Protein AF-A0AAN0JA64-F1 (afdb_monomer_lite)

Radius of gyration: 46.16 Å; chains: 1; bounding box: 91×50×118 Å

Structure (mmCIF, N/CA/C/O backbone):
data_AF-A0AAN0JA64-F1
#
_entry.id   AF-A0AAN0JA64-F1
#
loop_
_atom_site.group_PDB
_atom_site.id
_atom_site.type_symbol
_atom_site.label_atom_id
_atom_site.label_alt_id
_atom_site.label_comp_id
_atom_site.label_asym_id
_atom_site.label_entity_id
_atom_site.label_seq_id
_atom_site.pdbx_PDB_ins_code
_atom_site.Cartn_x
_atom_site.Cartn_y
_atom_site.Cartn_z
_atom_site.occupancy
_atom_site.B_iso_or_equiv
_atom_site.auth_seq_id
_atom_site.auth_comp_id
_atom_site.auth_asym_id
_atom_site.auth_atom_id
_atom_site.pdbx_PDB_model_num
ATOM 1 N N . MET A 1 1 ? 3.436 2.968 -21.014 1.00 87.69 1 MET A N 1
ATOM 2 C CA . MET A 1 1 ? 3.916 1.714 -21.633 1.00 87.69 1 MET A CA 1
ATOM 3 C C . MET A 1 1 ? 3.792 1.756 -23.145 1.00 87.69 1 MET A C 1
ATOM 5 O O . MET A 1 1 ? 4.802 1.996 -23.776 1.00 87.69 1 MET A O 1
ATOM 9 N N . PHE A 1 2 ? 2.594 1.647 -23.729 1.00 93.38 2 PHE A N 1
ATOM 10 C CA . PHE A 1 2 ? 2.427 1.578 -25.192 1.00 93.38 2 PHE A CA 1
ATOM 11 C C . PHE A 1 2 ? 3.064 2.745 -25.974 1.00 93.38 2 PHE A C 1
ATOM 13 O O . PHE A 1 2 ? 3.836 2.515 -26.895 1.00 93.38 2 PHE A O 1
ATOM 20 N N . ILE A 1 3 ? 2.808 3.992 -25.561 1.00 94.44 3 ILE A N 1
ATOM 21 C CA . ILE A 1 3 ? 3.374 5.184 -26.222 1.00 94.44 3 ILE A CA 1
ATOM 22 C C . ILE A 1 3 ? 4.908 5.180 -26.153 1.00 94.44 3 ILE A C 1
ATOM 24 O O . ILE A 1 3 ? 5.570 5.367 -27.164 1.00 94.44 3 ILE A O 1
ATOM 28 N N . PHE A 1 4 ? 5.479 4.902 -24.979 1.00 94.31 4 PHE A N 1
ATOM 29 C CA . PHE A 1 4 ? 6.930 4.803 -24.811 1.00 94.31 4 PHE A CA 1
ATOM 30 C C . PHE A 1 4 ? 7.535 3.641 -25.606 1.00 94.31 4 PHE A C 1
ATOM 32 O O . PHE A 1 4 ? 8.669 3.755 -26.055 1.00 94.31 4 PHE A O 1
ATOM 39 N N . ALA A 1 5 ? 6.796 2.542 -25.796 1.00 95.69 5 ALA A N 1
ATOM 40 C CA . ALA A 1 5 ? 7.267 1.394 -26.565 1.00 95.69 5 ALA A CA 1
ATOM 41 C C . ALA A 1 5 ? 7.369 1.744 -28.050 1.00 95.69 5 ALA A C 1
ATOM 43 O O . ALA A 1 5 ? 8.367 1.420 -28.680 1.00 95.69 5 ALA A O 1
ATOM 44 N N . LEU A 1 6 ? 6.379 2.466 -28.585 1.00 95.44 6 LEU A N 1
ATOM 45 C CA . LEU A 1 6 ? 6.439 3.004 -29.944 1.00 95.44 6 LEU A CA 1
ATOM 46 C C . LEU A 1 6 ? 7.570 4.020 -30.094 1.00 95.44 6 LEU A C 1
ATOM 48 O O . LEU A 1 6 ? 8.331 3.934 -31.049 1.00 95.44 6 LEU A O 1
ATOM 52 N N . ILE A 1 7 ? 7.705 4.953 -29.147 1.00 94.31 7 ILE A N 1
ATOM 53 C CA . ILE A 1 7 ? 8.783 5.948 -29.175 1.00 94.31 7 ILE A CA 1
ATOM 54 C C . ILE A 1 7 ? 10.145 5.251 -29.184 1.00 94.31 7 ILE A C 1
ATOM 56 O O . ILE A 1 7 ? 10.960 5.543 -30.047 1.00 94.31 7 ILE A O 1
ATOM 60 N N . GLY A 1 8 ? 10.388 4.303 -28.280 1.00 93.44 8 GLY A N 1
ATOM 61 C CA . GLY A 1 8 ? 11.668 3.605 -28.240 1.00 93.44 8 GLY A CA 1
ATOM 62 C C . GLY A 1 8 ? 11.899 2.679 -29.441 1.00 93.44 8 GLY A C 1
ATOM 63 O O . GLY A 1 8 ? 13.026 2.597 -29.913 1.00 93.44 8 GLY A O 1
ATOM 64 N N . TYR A 1 9 ? 10.852 2.062 -30.006 1.00 94.56 9 TYR A N 1
ATOM 65 C CA . TYR A 1 9 ? 10.947 1.351 -31.290 1.00 94.56 9 TYR A CA 1
ATOM 66 C C . TYR A 1 9 ? 11.455 2.287 -32.396 1.00 94.56 9 TYR A C 1
ATOM 68 O O . TYR A 1 9 ? 12.433 1.974 -33.070 1.00 94.56 9 TYR A O 1
ATOM 76 N N . TYR A 1 10 ? 10.848 3.469 -32.541 1.00 92.88 10 TYR A N 1
ATOM 77 C CA . TYR A 1 10 ? 11.258 4.439 -33.559 1.00 92.88 10 TYR A CA 1
ATOM 78 C C . TYR A 1 10 ? 12.623 5.081 -33.287 1.00 92.88 10 TYR A C 1
ATOM 80 O O . TYR A 1 10 ? 13.312 5.426 -34.241 1.00 92.88 10 TYR A O 1
ATOM 88 N N . LEU A 1 11 ? 13.017 5.245 -32.021 1.00 91.62 11 LEU A N 1
ATOM 89 C CA . LEU A 1 11 ? 14.293 5.866 -31.655 1.00 91.62 11 LEU A CA 1
ATOM 90 C C . LEU A 1 11 ? 15.483 4.906 -31.719 1.00 91.62 11 LEU A C 1
ATOM 92 O O . LEU A 1 11 ? 16.580 5.345 -32.044 1.00 91.62 11 LEU A O 1
ATOM 96 N N . PHE A 1 12 ? 15.288 3.633 -31.373 1.00 92.69 12 PHE A N 1
ATOM 97 C CA . PHE A 1 12 ? 16.399 2.702 -31.151 1.00 92.69 12 PHE A CA 1
ATOM 98 C C . PHE A 1 12 ? 16.349 1.454 -32.033 1.00 92.69 12 PHE A C 1
ATOM 100 O O . PHE A 1 12 ? 17.373 0.801 -32.189 1.00 92.69 12 PHE A O 1
ATOM 107 N N . GLY A 1 13 ? 15.191 1.101 -32.600 1.00 88.75 13 GLY A N 1
ATOM 108 C CA . GLY A 1 13 ? 15.004 -0.151 -33.342 1.00 88.75 13 GLY A CA 1
ATOM 109 C C . GLY A 1 13 ? 14.625 -0.009 -34.818 1.00 88.75 13 GLY A C 1
ATOM 110 O O . GLY A 1 13 ? 14.682 -0.998 -35.539 1.00 88.75 13 GLY A O 1
ATOM 111 N N . TYR A 1 14 ? 14.218 1.179 -35.279 1.00 87.12 14 TYR A N 1
ATOM 112 C CA . TYR A 1 14 ? 13.756 1.387 -36.659 1.00 87.12 14 TYR A CA 1
ATOM 113 C C . TYR A 1 14 ? 14.897 1.557 -37.678 1.00 87.12 14 TYR A C 1
ATOM 115 O O . TYR A 1 14 ? 14.726 1.230 -38.851 1.00 87.12 14 TYR A O 1
ATOM 123 N N . GLU A 1 15 ? 16.052 2.080 -37.260 1.00 79.88 15 GLU A N 1
ATOM 124 C CA . GLU A 1 15 ? 17.197 2.258 -38.159 1.00 79.88 15 GLU A CA 1
ATOM 125 C C . GLU A 1 15 ? 17.869 0.924 -38.519 1.00 79.88 15 GLU A C 1
ATOM 127 O O . GLU A 1 15 ? 17.837 -0.033 -37.752 1.00 79.88 15 GLU A O 1
ATOM 132 N N . THR A 1 16 ? 18.548 0.868 -39.671 1.00 76.00 16 THR A N 1
ATOM 133 C CA . THR A 1 16 ? 19.262 -0.333 -40.158 1.00 76.00 16 THR A CA 1
ATOM 134 C C . THR A 1 16 ? 20.410 -0.791 -39.254 1.00 76.00 16 THR A C 1
ATOM 136 O O . THR A 1 16 ? 20.840 -1.931 -39.368 1.00 76.00 16 THR A O 1
ATOM 139 N N . ASN A 1 17 ? 20.901 0.084 -38.371 1.00 78.88 17 ASN A N 1
ATOM 140 C CA . ASN A 1 17 ? 21.883 -0.229 -37.325 1.00 78.88 17 ASN A CA 1
ATOM 141 C C . ASN A 1 17 ? 21.252 -0.156 -35.917 1.00 78.88 17 ASN A C 1
ATOM 143 O O . ASN A 1 17 ? 21.946 0.097 -34.933 1.00 78.88 17 ASN A O 1
ATOM 147 N N . GLY A 1 18 ? 19.926 -0.295 -35.843 1.00 83.50 18 GLY A N 1
ATOM 148 C CA . GLY A 1 18 ? 19.153 -0.299 -34.611 1.00 83.50 18 GLY A CA 1
ATOM 149 C C . GLY A 1 18 ? 19.444 -1.507 -33.729 1.00 83.50 18 GLY A C 1
ATOM 150 O O . GLY A 1 18 ? 19.884 -2.558 -34.193 1.00 83.50 18 GLY A O 1
ATOM 151 N N . ASP A 1 19 ? 19.131 -1.377 -32.445 1.00 89.38 19 ASP A N 1
ATOM 152 C CA . ASP A 1 19 ? 19.110 -2.506 -31.522 1.00 89.38 19 ASP A CA 1
ATOM 153 C C . ASP A 1 19 ? 17.879 -3.379 -31.817 1.00 89.38 19 ASP A C 1
ATOM 155 O O . ASP A 1 19 ? 16.791 -3.221 -31.249 1.00 89.38 19 ASP A O 1
ATOM 159 N N . GLU A 1 20 ? 18.049 -4.329 -32.735 1.00 88.81 20 GLU A N 1
ATOM 160 C CA . GLU A 1 20 ? 17.000 -5.277 -33.103 1.00 88.81 20 GLU A CA 1
ATOM 161 C C . GLU A 1 20 ? 16.609 -6.196 -31.936 1.00 88.81 20 GLU A C 1
ATOM 163 O O . GLU A 1 20 ? 15.475 -6.695 -31.886 1.00 88.81 20 GLU A O 1
ATOM 168 N N . THR A 1 21 ? 17.520 -6.439 -30.988 1.00 91.62 21 THR A N 1
ATOM 169 C CA . THR A 1 21 ? 17.323 -7.414 -29.908 1.00 91.62 21 THR A CA 1
ATOM 170 C C . THR A 1 21 ? 16.344 -6.913 -28.854 1.00 91.62 21 THR A C 1
ATOM 172 O O . THR A 1 21 ? 15.430 -7.655 -28.482 1.00 91.62 21 THR A O 1
ATOM 175 N N . ASN A 1 22 ? 16.459 -5.647 -28.452 1.00 92.75 22 ASN A N 1
ATOM 176 C CA . ASN A 1 22 ? 15.604 -5.028 -27.439 1.00 92.75 22 ASN A CA 1
ATOM 177 C C . ASN A 1 22 ? 14.514 -4.143 -28.065 1.00 92.75 22 ASN A C 1
ATOM 179 O O . ASN A 1 22 ? 13.395 -4.070 -27.555 1.00 92.75 22 ASN A O 1
ATOM 183 N N . TRP A 1 23 ? 14.787 -3.513 -29.211 1.00 94.94 23 TRP A N 1
ATOM 184 C CA . TRP A 1 23 ? 13.896 -2.519 -29.815 1.00 94.94 23 TRP A CA 1
ATOM 185 C C . TRP A 1 23 ? 13.386 -2.885 -31.209 1.00 94.94 23 TRP A C 1
ATOM 187 O O . TRP A 1 23 ? 12.611 -2.122 -31.766 1.00 94.94 23 TRP A O 1
ATOM 197 N N . GLY A 1 24 ? 13.716 -4.058 -31.757 1.00 92.88 24 GLY A N 1
ATOM 198 C CA . GLY A 1 24 ? 13.380 -4.415 -33.146 1.00 92.88 24 GLY A CA 1
ATOM 199 C C . GLY A 1 24 ? 11.896 -4.655 -33.459 1.00 92.88 24 GLY A C 1
ATOM 200 O O . GLY A 1 24 ? 11.518 -4.759 -34.621 1.00 92.88 24 GLY A O 1
ATOM 201 N N . ASN A 1 25 ? 11.023 -4.768 -32.455 1.00 93.62 25 ASN A N 1
ATOM 202 C CA . ASN A 1 25 ? 9.571 -4.762 -32.657 1.00 93.62 25 ASN A CA 1
ATOM 203 C C . ASN A 1 25 ? 8.843 -4.291 -31.397 1.00 93.62 25 ASN A C 1
ATOM 205 O O . ASN A 1 25 ? 9.399 -4.310 -30.302 1.00 93.62 25 ASN A O 1
ATOM 209 N N . LEU A 1 26 ? 7.561 -3.949 -31.544 1.00 94.50 26 LEU A N 1
ATOM 210 C CA . LEU A 1 26 ? 6.741 -3.431 -30.448 1.00 94.50 26 LEU A CA 1
ATOM 211 C C . LEU A 1 26 ? 6.701 -4.355 -29.216 1.00 94.50 26 LEU A C 1
ATOM 213 O O . LEU A 1 26 ? 6.698 -3.868 -28.089 1.00 94.50 26 LEU A O 1
ATOM 217 N N . GLY A 1 27 ? 6.676 -5.676 -29.413 1.00 94.94 27 GLY A N 1
ATOM 218 C CA . GLY A 1 27 ? 6.678 -6.648 -28.317 1.00 94.94 27 GLY A CA 1
ATOM 219 C C . GLY A 1 27 ? 7.991 -6.641 -27.534 1.00 94.94 27 GLY A C 1
ATOM 220 O O . GLY A 1 27 ? 7.968 -6.609 -26.305 1.00 94.94 27 GLY A O 1
ATOM 221 N N . ARG A 1 28 ? 9.128 -6.598 -28.237 1.00 95.25 28 ARG A N 1
ATOM 222 C CA . ARG A 1 28 ? 10.465 -6.472 -27.636 1.00 95.25 28 ARG A CA 1
ATOM 223 C C . ARG A 1 28 ? 10.611 -5.147 -26.894 1.00 95.25 28 ARG A C 1
ATOM 225 O O . ARG A 1 28 ? 10.949 -5.162 -25.718 1.00 95.25 28 ARG A O 1
ATOM 232 N N . SER A 1 29 ? 10.184 -4.039 -27.502 1.00 96.00 29 SER A N 1
ATOM 233 C CA . SER A 1 29 ? 10.190 -2.726 -26.848 1.00 96.00 29 SER A CA 1
ATOM 234 C C . SER A 1 29 ? 9.343 -2.708 -25.572 1.00 96.00 29 SER A C 1
ATOM 236 O O . SER A 1 29 ? 9.741 -2.122 -24.568 1.00 96.00 29 SER A O 1
ATOM 238 N N . LEU A 1 30 ? 8.182 -3.374 -25.566 1.00 95.94 30 LEU A N 1
ATOM 239 C CA . LEU A 1 30 ? 7.363 -3.521 -24.358 1.00 95.94 30 LEU A CA 1
ATOM 240 C C . LEU A 1 30 ? 8.069 -4.339 -23.267 1.00 95.94 30 LEU A C 1
ATOM 242 O O . LEU A 1 30 ? 7.967 -3.974 -22.096 1.00 95.94 30 LEU A O 1
ATOM 246 N N . LEU A 1 31 ? 8.787 -5.406 -23.631 1.00 95.69 31 LEU A N 1
ATOM 247 C CA . LEU A 1 31 ? 9.581 -6.201 -22.688 1.00 95.69 31 LEU A CA 1
ATOM 248 C C . LEU A 1 31 ? 10.746 -5.389 -22.114 1.00 95.69 31 LEU A C 1
ATOM 250 O O . LEU A 1 31 ? 10.933 -5.376 -20.902 1.00 95.69 31 LEU A O 1
ATOM 254 N N . THR A 1 32 ? 11.467 -4.638 -22.944 1.00 95.81 32 THR A N 1
ATOM 255 C CA . THR A 1 32 ? 12.543 -3.748 -22.490 1.00 95.81 32 THR A CA 1
ATOM 256 C C . THR A 1 32 ? 12.029 -2.672 -21.538 1.00 95.81 32 THR A C 1
ATOM 258 O O . THR A 1 32 ? 12.619 -2.434 -20.486 1.00 95.81 32 THR A O 1
ATOM 261 N N . LEU A 1 33 ? 10.881 -2.062 -21.840 1.00 95.62 33 LEU A N 1
ATOM 262 C CA . LEU A 1 33 ? 10.248 -1.113 -20.925 1.00 95.62 33 LEU A CA 1
ATOM 263 C C . LEU A 1 33 ? 9.747 -1.769 -19.636 1.00 95.62 33 LEU A C 1
ATOM 265 O O . LEU A 1 33 ? 9.743 -1.123 -18.590 1.00 95.62 33 LEU A O 1
ATOM 269 N N . PHE A 1 34 ? 9.336 -3.035 -19.677 1.00 94.44 34 PHE A N 1
ATOM 270 C CA . PHE A 1 34 ? 9.017 -3.779 -18.462 1.00 94.44 34 PHE A CA 1
ATOM 271 C C . PHE A 1 34 ? 10.267 -3.968 -17.590 1.00 94.44 34 PHE A C 1
ATOM 273 O O . PHE A 1 34 ? 10.220 -3.647 -16.406 1.00 94.44 34 PHE A O 1
ATOM 280 N N . THR A 1 35 ? 11.393 -4.367 -18.186 1.00 94.88 35 THR A N 1
ATOM 281 C CA . THR A 1 35 ? 12.710 -4.460 -17.528 1.00 94.88 35 THR A CA 1
ATOM 282 C C . THR A 1 35 ? 13.148 -3.120 -16.923 1.00 94.88 35 THR A C 1
ATOM 284 O O . THR A 1 35 ? 13.647 -3.055 -15.801 1.00 94.88 35 THR A O 1
ATOM 287 N N . TYR A 1 36 ? 12.905 -2.006 -17.619 1.00 95.19 36 TYR A N 1
ATOM 288 C CA . TYR A 1 36 ? 13.163 -0.672 -17.069 1.00 95.19 36 TYR A CA 1
ATOM 289 C C . TYR A 1 36 ? 12.225 -0.334 -15.904 1.00 95.19 36 TYR A C 1
ATOM 291 O O . TYR A 1 36 ? 12.664 0.225 -14.903 1.00 95.19 36 TYR A O 1
ATOM 299 N N . MET A 1 37 ? 10.943 -0.698 -15.986 1.00 93.00 37 MET A N 1
ATOM 300 C CA . MET A 1 37 ? 9.975 -0.456 -14.911 1.00 93.00 37 MET A CA 1
ATOM 301 C C . MET A 1 37 ? 10.317 -1.230 -13.629 1.00 93.00 37 MET A C 1
ATOM 303 O O . MET A 1 37 ? 10.103 -0.712 -12.533 1.00 93.00 37 MET A O 1
ATOM 307 N N . THR A 1 38 ? 10.844 -2.452 -13.752 1.00 92.75 38 THR A N 1
ATOM 308 C CA . THR A 1 38 ? 11.288 -3.259 -12.605 1.00 92.75 38 THR A CA 1
ATOM 309 C C . THR A 1 38 ? 12.648 -2.826 -12.063 1.00 92.75 38 THR A C 1
ATOM 311 O O . THR A 1 38 ? 12.987 -3.192 -10.941 1.00 92.75 38 THR A O 1
ATOM 314 N N . VAL A 1 39 ? 13.406 -2.025 -12.824 1.00 93.50 39 VAL A N 1
ATOM 315 C CA . VAL A 1 39 ? 14.775 -1.593 -12.491 1.00 93.50 39 VAL A CA 1
ATOM 316 C C . VAL A 1 39 ? 15.717 -2.791 -12.293 1.00 93.50 39 VAL A C 1
ATOM 318 O O . VAL A 1 39 ? 16.740 -2.697 -11.619 1.00 93.50 39 VAL A O 1
ATOM 321 N N . ASP A 1 40 ? 15.409 -3.918 -12.929 1.00 94.25 40 ASP A N 1
ATOM 322 C CA . ASP A 1 40 ? 16.204 -5.142 -12.865 1.00 94.25 40 ASP A CA 1
ATOM 323 C C . ASP A 1 40 ? 16.799 -5.431 -14.241 1.00 94.25 40 ASP A C 1
ATOM 325 O O . ASP A 1 40 ? 16.091 -5.359 -15.235 1.00 94.25 40 ASP A O 1
ATOM 329 N N . GLY A 1 41 ? 18.102 -5.699 -14.332 1.00 93.94 41 GLY A N 1
ATOM 330 C CA . GLY A 1 41 ? 18.747 -6.025 -15.612 1.00 93.94 41 GLY A CA 1
ATOM 331 C C . GLY A 1 41 ? 18.738 -4.919 -16.685 1.00 93.94 41 GLY A C 1
ATOM 332 O O . GLY A 1 41 ? 18.994 -5.207 -17.849 1.00 93.94 41 GLY A O 1
ATOM 333 N N . TRP A 1 42 ? 18.475 -3.655 -16.333 1.00 94.81 42 TRP A N 1
ATOM 334 C CA . TRP A 1 42 ? 18.395 -2.543 -17.299 1.00 94.81 42 TRP A CA 1
ATOM 335 C C . TRP A 1 42 ? 19.761 -1.993 -17.751 1.00 94.81 42 TRP A C 1
ATOM 337 O O . TRP A 1 42 ? 19.888 -1.460 -18.852 1.00 94.81 42 TRP A O 1
ATOM 347 N N . LEU A 1 43 ? 20.798 -2.127 -16.916 1.00 95.62 43 LEU A N 1
ATOM 348 C CA . LEU A 1 43 ? 22.134 -1.580 -17.187 1.00 95.62 43 LEU A CA 1
ATOM 349 C C . LEU A 1 43 ? 22.787 -2.138 -18.467 1.00 95.62 43 LEU A C 1
ATOM 351 O O . LEU A 1 43 ? 23.356 -1.340 -19.210 1.00 95.62 43 LEU A O 1
ATOM 355 N N . PRO A 1 44 ? 22.752 -3.457 -18.757 1.00 95.44 44 PRO A N 1
ATOM 356 C CA . PRO A 1 44 ? 23.295 -3.995 -20.006 1.00 95.44 44 PRO A CA 1
ATOM 357 C C . PRO A 1 44 ? 22.604 -3.431 -21.251 1.00 95.44 44 PRO A C 1
ATOM 359 O O . PRO A 1 44 ? 23.295 -3.036 -22.182 1.00 95.44 44 PRO A O 1
ATOM 362 N N . ILE A 1 45 ? 21.273 -3.305 -21.222 1.00 94.38 45 ILE A N 1
ATOM 363 C CA . ILE A 1 45 ? 20.481 -2.752 -22.332 1.00 94.38 45 ILE A CA 1
ATOM 364 C C . ILE A 1 45 ? 20.874 -1.290 -22.585 1.00 94.38 45 ILE A C 1
ATOM 366 O O . ILE A 1 45 ? 21.120 -0.887 -23.718 1.00 94.38 45 ILE A O 1
ATOM 370 N N . GLN A 1 46 ? 21.018 -0.491 -21.522 1.00 95.06 46 GLN A N 1
ATOM 371 C CA . GLN A 1 46 ? 21.474 0.892 -21.667 1.00 95.06 46 GLN A CA 1
ATOM 372 C C . GLN A 1 46 ? 22.909 0.975 -22.211 1.00 95.06 46 GLN A C 1
ATOM 374 O O . GLN A 1 46 ? 23.200 1.832 -23.041 1.00 95.06 46 GLN A O 1
ATOM 379 N N . LYS A 1 47 ? 23.813 0.094 -21.767 1.00 93.06 47 LYS A N 1
ATOM 380 C CA . LYS A 1 47 ? 25.194 0.053 -22.275 1.00 93.06 47 LYS A CA 1
ATOM 381 C C . LYS A 1 47 ? 25.247 -0.292 -23.759 1.00 93.06 47 LYS A C 1
ATOM 383 O O . LYS A 1 47 ? 26.064 0.280 -24.472 1.00 93.06 47 LYS A O 1
ATOM 388 N N . GLU A 1 48 ? 24.386 -1.197 -24.210 1.00 91.94 48 GLU A N 1
ATOM 389 C CA . GLU A 1 48 ? 24.250 -1.548 -25.621 1.00 91.94 48 GLU A CA 1
ATOM 390 C C . GLU A 1 48 ? 23.784 -0.344 -26.449 1.00 91.94 48 GLU A C 1
ATOM 392 O O . GLU A 1 48 ? 24.410 -0.027 -27.460 1.00 91.94 48 GLU A O 1
ATOM 397 N N . LEU A 1 49 ? 22.780 0.405 -25.981 1.00 92.06 49 LEU A N 1
ATOM 398 C CA . LEU A 1 49 ? 22.331 1.639 -26.642 1.00 92.06 49 LEU A CA 1
ATOM 399 C C . LEU A 1 49 ? 23.435 2.703 -26.726 1.00 92.06 49 LEU A C 1
ATOM 401 O O . LEU A 1 49 ? 23.608 3.341 -27.7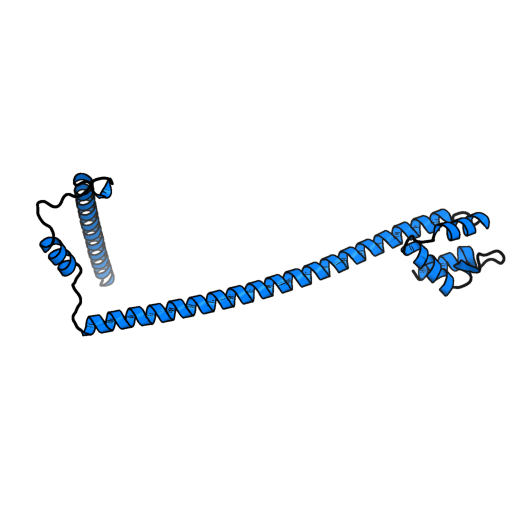67 1.00 92.06 49 LEU A O 1
ATOM 405 N N . THR A 1 50 ? 24.207 2.880 -25.651 1.00 90.62 50 THR A N 1
ATOM 406 C CA . THR A 1 50 ? 25.350 3.805 -25.641 1.00 90.62 50 THR A CA 1
ATOM 407 C C . THR A 1 50 ? 26.455 3.335 -26.598 1.00 90.62 50 THR A C 1
ATOM 409 O O . THR A 1 50 ? 27.046 4.162 -27.289 1.00 90.62 50 THR A O 1
ATOM 412 N N . ALA A 1 51 ? 26.712 2.024 -26.695 1.00 89.00 51 ALA A N 1
ATOM 413 C CA . ALA A 1 51 ? 27.707 1.456 -27.611 1.00 89.00 51 ALA A CA 1
ATOM 414 C C . ALA A 1 51 ? 27.327 1.624 -29.093 1.00 89.00 51 ALA A C 1
ATOM 416 O O . ALA A 1 51 ? 28.207 1.848 -29.921 1.00 89.00 51 ALA A O 1
ATOM 417 N N . HIS A 1 52 ? 26.030 1.583 -29.416 1.00 86.31 52 HIS A N 1
ATOM 418 C CA . HIS A 1 52 ? 25.511 1.883 -30.756 1.00 86.31 52 HIS A CA 1
ATOM 419 C C . HIS A 1 52 ? 25.534 3.386 -31.099 1.00 86.31 52 HIS A C 1
ATOM 421 O O . HIS A 1 52 ? 25.311 3.758 -32.247 1.00 86.31 52 HIS A O 1
ATOM 427 N N . GLY A 1 53 ? 25.833 4.264 -30.133 1.00 84.88 53 GLY A N 1
ATOM 428 C CA . GLY A 1 53 ? 25.950 5.705 -30.363 1.00 84.88 53 GLY A CA 1
ATOM 429 C C . GLY A 1 53 ? 24.622 6.468 -30.344 1.00 84.88 53 GLY A C 1
ATOM 430 O O . GLY A 1 53 ? 24.575 7.604 -30.819 1.00 84.88 53 GLY A O 1
ATOM 431 N N . PHE A 1 54 ? 23.551 5.899 -29.775 1.00 87.38 54 PHE A N 1
ATOM 432 C CA . PHE A 1 54 ? 22.260 6.585 -29.647 1.00 87.38 54 PHE A CA 1
ATOM 433 C C . PHE A 1 54 ? 22.328 7.730 -28.626 1.00 87.38 54 PHE A C 1
ATOM 435 O O . PHE A 1 54 ? 22.137 7.541 -27.416 1.00 87.38 54 PHE A O 1
ATOM 442 N N . VAL A 1 55 ? 22.583 8.942 -29.127 1.00 84.62 55 VAL A N 1
ATOM 443 C CA . VAL A 1 55 ? 22.650 10.172 -28.329 1.00 84.62 55 VAL A CA 1
ATOM 444 C C . VAL A 1 55 ? 21.286 10.456 -27.691 1.00 84.62 55 VAL A C 1
ATOM 446 O O . VAL A 1 55 ? 20.270 10.542 -28.374 1.00 84.62 55 VAL A O 1
ATOM 449 N N . GLY A 1 56 ? 21.257 10.611 -26.364 1.00 86.50 56 GLY A N 1
ATOM 450 C CA . GLY A 1 56 ? 20.029 10.876 -25.601 1.00 86.50 56 GLY A CA 1
ATOM 451 C C . GLY A 1 56 ? 19.291 9.631 -25.090 1.00 86.50 56 GLY A C 1
ATOM 452 O O . GLY A 1 56 ? 18.313 9.780 -24.353 1.00 86.50 56 GLY A O 1
ATOM 453 N N . SER A 1 57 ? 19.774 8.418 -25.394 1.00 92.81 57 SER A N 1
ATOM 454 C CA . SER A 1 57 ? 19.216 7.163 -24.856 1.00 92.81 57 SER A CA 1
ATOM 455 C C . SER A 1 57 ? 19.234 7.114 -23.322 1.00 92.81 57 SER A C 1
ATOM 457 O O . SER A 1 57 ? 18.257 6.699 -22.704 1.00 92.81 57 SER A O 1
ATOM 459 N N . GLU A 1 58 ? 20.292 7.632 -22.696 1.00 93.19 58 GLU A N 1
ATOM 460 C CA . GLU A 1 58 ? 20.435 7.709 -21.235 1.00 93.19 58 GLU A CA 1
ATOM 461 C C . GLU A 1 58 ? 19.326 8.551 -20.594 1.00 93.19 58 GLU A C 1
ATOM 463 O O . GLU A 1 58 ? 18.728 8.154 -19.593 1.00 93.19 58 GLU A O 1
ATOM 468 N N . ILE A 1 59 ? 19.008 9.697 -21.204 1.00 94.12 59 ILE A N 1
ATOM 469 C CA . ILE A 1 59 ? 17.958 10.602 -20.726 1.00 94.12 59 ILE A CA 1
ATOM 470 C C . ILE A 1 59 ? 16.593 9.923 -20.856 1.00 94.12 59 ILE A C 1
ATOM 472 O O . ILE A 1 59 ? 15.803 9.953 -19.912 1.00 94.12 59 ILE A O 1
ATOM 476 N N . PHE A 1 60 ? 16.329 9.270 -21.993 1.00 94.75 60 PHE A N 1
ATOM 477 C CA . PHE A 1 60 ? 15.101 8.504 -22.201 1.00 94.75 60 PHE A CA 1
ATOM 478 C C . PHE A 1 60 ? 14.926 7.419 -21.128 1.00 94.75 60 PHE A C 1
ATOM 480 O O . PHE A 1 60 ? 13.872 7.347 -20.490 1.00 94.75 60 PHE A O 1
ATOM 487 N N . THR A 1 61 ? 15.968 6.622 -20.884 1.00 94.75 61 THR A N 1
ATOM 488 C CA . THR A 1 61 ? 15.948 5.530 -19.904 1.00 94.75 61 THR A CA 1
ATOM 489 C C . THR A 1 61 ? 15.742 6.049 -18.485 1.00 94.75 61 THR A C 1
ATOM 491 O O . THR A 1 61 ? 14.856 5.561 -17.785 1.00 94.75 61 THR A O 1
ATOM 494 N N . VAL A 1 62 ? 16.479 7.082 -18.061 1.00 95.38 62 VAL A N 1
ATOM 495 C CA . VAL A 1 62 ? 16.347 7.653 -16.709 1.00 95.38 62 VAL A CA 1
ATOM 496 C C . VAL A 1 62 ? 14.960 8.256 -16.484 1.00 95.38 62 VAL A C 1
ATOM 498 O O . VAL A 1 62 ? 14.339 7.983 -15.455 1.00 95.38 62 VAL A O 1
ATOM 501 N N . ILE A 1 63 ? 14.440 9.033 -17.443 1.00 95.12 63 ILE A N 1
ATOM 502 C CA . ILE A 1 63 ? 13.097 9.626 -17.339 1.00 95.12 63 ILE A CA 1
ATOM 503 C C . ILE A 1 63 ? 12.038 8.530 -17.251 1.00 95.12 63 ILE A C 1
ATOM 505 O O . ILE A 1 63 ? 11.126 8.618 -16.425 1.00 95.12 63 ILE A O 1
ATOM 509 N N . PHE A 1 64 ? 12.154 7.493 -18.080 1.00 95.31 64 PHE A N 1
ATOM 510 C CA . PHE A 1 64 ? 11.194 6.403 -18.080 1.00 95.31 64 PHE A CA 1
ATOM 511 C C . PHE A 1 64 ? 11.231 5.598 -16.776 1.00 95.31 64 PHE A C 1
ATOM 513 O O . PHE A 1 64 ? 10.171 5.335 -16.210 1.00 95.31 64 PHE A O 1
ATOM 520 N N . ILE A 1 65 ? 12.421 5.252 -16.272 1.00 95.44 65 ILE A N 1
ATOM 521 C CA . ILE A 1 65 ? 12.584 4.550 -14.990 1.00 95.44 65 ILE A CA 1
ATOM 522 C C . ILE A 1 65 ? 11.977 5.382 -13.859 1.00 95.44 65 ILE A C 1
ATOM 524 O O . ILE A 1 65 ? 11.168 4.873 -13.084 1.00 95.44 65 ILE A O 1
ATOM 528 N N . PHE A 1 66 ? 12.312 6.672 -13.789 1.00 95.50 66 PHE A N 1
ATOM 529 C CA . PHE A 1 66 ? 11.815 7.555 -12.739 1.00 95.50 66 PHE A CA 1
ATOM 530 C C . PHE A 1 66 ? 10.288 7.695 -12.780 1.00 95.50 66 PHE A C 1
ATOM 532 O O . PHE A 1 66 ? 9.614 7.482 -11.770 1.00 95.50 66 PHE A O 1
ATOM 539 N N . LEU A 1 67 ? 9.725 8.000 -13.953 1.00 94.44 67 LEU A N 1
ATOM 540 C CA . LEU A 1 67 ? 8.282 8.171 -14.125 1.00 94.44 67 LEU A CA 1
ATOM 541 C C . LEU A 1 67 ? 7.526 6.853 -13.911 1.00 94.44 67 LEU A C 1
ATOM 543 O O . LEU A 1 67 ? 6.501 6.829 -13.230 1.00 94.44 67 LEU A O 1
ATOM 547 N N . GLY A 1 68 ? 8.035 5.757 -14.474 1.00 92.12 68 GLY A N 1
ATOM 548 C CA . GLY A 1 68 ? 7.460 4.423 -14.346 1.00 92.12 68 GLY A CA 1
ATOM 549 C C . GLY A 1 68 ? 7.428 3.963 -12.894 1.00 92.12 68 GLY A C 1
ATOM 550 O O . GLY A 1 68 ? 6.372 3.555 -12.410 1.00 92.12 68 GLY A O 1
ATOM 551 N N . HIS A 1 69 ? 8.542 4.110 -12.178 1.00 92.00 69 HIS A N 1
ATOM 552 C CA . HIS A 1 69 ? 8.627 3.753 -10.767 1.00 92.00 69 HIS A CA 1
ATOM 553 C C . HIS A 1 69 ? 7.742 4.646 -9.890 1.00 92.00 69 HIS A C 1
ATOM 555 O O . HIS A 1 69 ? 7.039 4.139 -9.020 1.00 92.00 69 HIS A O 1
ATOM 561 N N . TYR A 1 70 ? 7.704 5.959 -10.141 1.00 93.44 70 TYR A N 1
ATOM 562 C CA . TYR A 1 70 ? 6.829 6.878 -9.406 1.00 93.44 70 TYR A CA 1
ATOM 563 C C . TYR A 1 70 ? 5.351 6.488 -9.542 1.00 93.44 70 TYR A C 1
ATOM 565 O O . TYR A 1 70 ? 4.638 6.366 -8.543 1.00 93.44 70 TYR A O 1
ATOM 573 N N . ILE A 1 71 ? 4.890 6.241 -10.772 1.00 92.94 71 ILE A N 1
ATOM 574 C CA . ILE A 1 71 ? 3.508 5.825 -11.036 1.00 92.94 71 ILE A CA 1
ATOM 575 C C . ILE A 1 71 ? 3.232 4.452 -10.409 1.00 92.94 71 ILE A C 1
ATOM 577 O O . ILE A 1 71 ? 2.214 4.289 -9.734 1.00 92.94 71 ILE A O 1
ATOM 581 N N . PHE A 1 72 ? 4.126 3.478 -10.608 1.00 91.12 72 PHE A N 1
ATOM 582 C CA . PHE A 1 72 ? 3.961 2.116 -10.096 1.00 91.12 72 PHE A CA 1
ATOM 583 C C . PHE A 1 72 ? 3.890 2.088 -8.567 1.00 91.12 72 PHE A C 1
ATOM 585 O O . PHE A 1 72 ? 2.964 1.505 -8.005 1.00 91.12 72 PHE A O 1
ATOM 592 N N . THR A 1 73 ? 4.812 2.774 -7.891 1.00 91.31 73 THR A N 1
ATOM 593 C CA . THR A 1 73 ? 4.853 2.850 -6.427 1.00 91.31 73 THR A CA 1
ATOM 594 C C . THR A 1 73 ? 3.614 3.544 -5.875 1.00 91.31 73 THR A C 1
ATOM 596 O O . THR A 1 73 ? 2.998 3.029 -4.944 1.00 91.31 73 THR A O 1
ATOM 599 N N . ASN A 1 74 ? 3.176 4.655 -6.471 1.00 93.25 74 ASN A N 1
ATOM 600 C CA . ASN A 1 74 ? 1.968 5.347 -6.013 1.00 93.25 74 ASN A CA 1
ATOM 601 C C . ASN A 1 74 ? 0.702 4.507 -6.209 1.00 93.25 74 ASN A C 1
ATOM 603 O O . ASN A 1 74 ? -0.159 4.477 -5.327 1.00 93.25 74 ASN A O 1
ATOM 607 N N . LEU A 1 75 ? 0.597 3.785 -7.328 1.00 95.12 75 LEU A N 1
ATOM 608 C CA . LEU A 1 75 ? -0.497 2.844 -7.557 1.00 95.12 75 LEU A CA 1
ATOM 609 C C . LEU A 1 75 ? -0.466 1.705 -6.531 1.00 95.12 75 LEU A C 1
ATOM 611 O O . LEU A 1 75 ? -1.495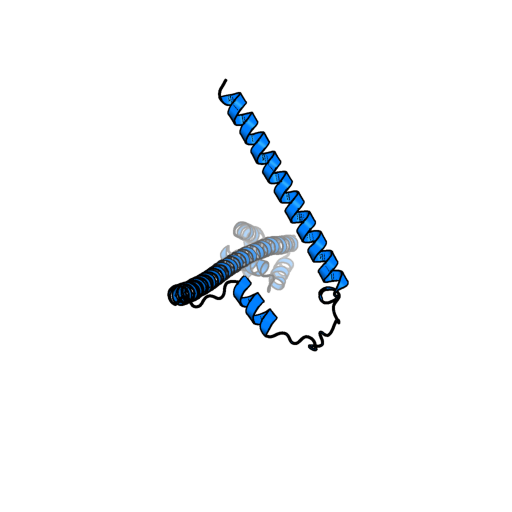 1.388 -5.936 1.00 95.12 75 LEU A O 1
ATOM 615 N N . PHE A 1 76 ? 0.710 1.121 -6.295 1.00 95.38 76 PHE A N 1
ATOM 616 C CA . PHE A 1 76 ? 0.891 0.039 -5.332 1.00 95.38 76 PHE A CA 1
ATOM 617 C C . PHE A 1 76 ? 0.515 0.474 -3.914 1.00 95.38 76 PHE A C 1
ATOM 619 O O . PHE A 1 76 ? -0.277 -0.197 -3.253 1.00 95.38 76 PHE A O 1
ATOM 626 N N . VAL A 1 77 ? 1.009 1.633 -3.470 1.00 96.44 77 VAL A N 1
ATOM 627 C CA . VAL A 1 77 ? 0.657 2.232 -2.176 1.00 96.44 77 VAL A CA 1
ATOM 628 C C . VAL A 1 77 ? -0.846 2.500 -2.097 1.00 96.44 77 VAL A C 1
ATOM 630 O O . VAL A 1 77 ? -1.469 2.161 -1.091 1.00 96.44 77 VAL A O 1
ATOM 633 N N . GLY A 1 78 ? -1.459 3.033 -3.158 1.00 97.62 78 GLY A N 1
ATOM 634 C CA . GLY A 1 78 ? -2.904 3.264 -3.213 1.00 97.62 78 GLY A CA 1
ATOM 635 C C . GLY A 1 78 ? -3.719 1.978 -3.036 1.00 97.62 78 GLY A C 1
ATOM 636 O O . GLY A 1 78 ? -4.619 1.919 -2.194 1.00 97.62 78 GLY A O 1
ATOM 637 N N . VAL A 1 79 ? -3.368 0.920 -3.769 1.00 97.25 79 VAL A N 1
ATOM 638 C CA . VAL A 1 79 ? -4.010 -0.401 -3.661 1.00 97.25 79 VAL A CA 1
ATOM 639 C C . VAL A 1 79 ? -3.787 -1.019 -2.279 1.00 97.25 79 VAL A C 1
ATOM 641 O O . VAL A 1 79 ? -4.712 -1.590 -1.694 1.00 97.25 79 VAL A O 1
ATOM 644 N N . LEU A 1 80 ? -2.581 -0.892 -1.727 1.00 97.94 80 LEU A N 1
ATOM 645 C CA . LEU A 1 80 ? -2.246 -1.403 -0.402 1.00 97.94 80 LEU A CA 1
ATOM 646 C C . LEU A 1 80 ? -3.082 -0.718 0.684 1.00 97.94 80 LEU A C 1
ATOM 648 O O . LEU A 1 80 ? -3.696 -1.398 1.508 1.00 97.94 80 LEU A O 1
ATOM 652 N N . ILE A 1 81 ? -3.167 0.614 0.653 1.00 97.75 81 ILE A N 1
ATOM 653 C CA . ILE A 1 81 ? -3.981 1.394 1.592 1.00 97.75 81 ILE A CA 1
ATOM 654 C C . ILE A 1 81 ? -5.456 1.005 1.470 1.00 97.75 81 ILE A C 1
ATOM 656 O O . ILE A 1 81 ? -6.105 0.779 2.493 1.00 97.75 81 ILE A O 1
ATOM 660 N N . ALA A 1 82 ? -5.985 0.867 0.250 1.00 97.56 82 ALA A N 1
ATOM 661 C CA . ALA A 1 82 ? -7.370 0.449 0.033 1.00 97.56 82 ALA A CA 1
ATOM 662 C C . ALA A 1 82 ? -7.655 -0.938 0.640 1.00 97.56 82 ALA A C 1
ATOM 664 O O . ALA A 1 82 ? -8.656 -1.119 1.339 1.00 97.56 82 ALA A O 1
ATOM 665 N N . ASN A 1 83 ? -6.746 -1.899 0.449 1.00 97.19 83 ASN A N 1
ATOM 666 C CA . ASN A 1 83 ? -6.862 -3.242 1.023 1.00 97.19 83 ASN A CA 1
ATOM 667 C C . ASN A 1 83 ? -6.773 -3.246 2.557 1.00 97.19 83 ASN A C 1
ATOM 669 O O . ASN A 1 83 ? -7.577 -3.909 3.226 1.00 97.19 83 ASN A O 1
ATOM 673 N N . ILE A 1 84 ? -5.838 -2.484 3.133 1.00 97.62 84 ILE A N 1
ATOM 674 C CA . ILE A 1 84 ? -5.702 -2.335 4.590 1.00 97.62 84 ILE A CA 1
ATOM 675 C C . ILE A 1 84 ? -6.956 -1.682 5.169 1.00 97.62 84 ILE A C 1
ATOM 677 O O . ILE A 1 84 ? -7.471 -2.136 6.195 1.00 97.62 84 ILE A O 1
ATOM 681 N N . HIS A 1 85 ? -7.476 -0.647 4.510 1.00 97.50 85 HIS A N 1
ATOM 682 C CA . HIS A 1 85 ? -8.685 0.042 4.936 1.00 97.50 85 HIS A CA 1
ATOM 683 C C . HIS A 1 85 ? -9.894 -0.899 4.920 1.00 97.50 85 HIS A C 1
ATOM 685 O O . HIS A 1 85 ? -10.583 -1.021 5.933 1.00 97.50 85 HIS A O 1
ATOM 691 N N . LEU A 1 86 ? -10.110 -1.629 3.819 1.00 96.81 86 LEU A N 1
ATOM 692 C CA . LEU A 1 86 ? -11.177 -2.626 3.702 1.00 96.81 86 LEU A CA 1
ATOM 693 C C . LEU A 1 86 ? -11.092 -3.667 4.827 1.00 96.81 86 LEU A C 1
ATOM 695 O O . LEU A 1 86 ? -12.086 -3.941 5.502 1.00 96.81 86 LEU A O 1
ATOM 699 N N . THR A 1 87 ? -9.902 -4.226 5.047 1.00 96.12 87 THR A N 1
ATOM 700 C CA . THR A 1 87 ? -9.672 -5.268 6.058 1.00 96.12 87 THR A CA 1
ATOM 701 C C . THR A 1 87 ? -9.894 -4.731 7.469 1.00 96.12 87 THR A C 1
ATOM 703 O O . THR A 1 87 ? -10.596 -5.348 8.270 1.00 96.12 87 THR A O 1
ATOM 706 N N . THR A 1 88 ? -9.376 -3.537 7.762 1.00 96.19 88 THR A N 1
ATOM 707 C CA . THR A 1 88 ? -9.537 -2.876 9.063 1.00 96.19 88 THR A CA 1
ATOM 708 C C . THR A 1 88 ? -11.000 -2.553 9.346 1.00 96.19 88 THR A C 1
ATOM 710 O O . THR A 1 88 ? -11.478 -2.785 10.457 1.00 96.19 88 THR A O 1
ATOM 713 N N . THR A 1 89 ? -11.733 -2.039 8.359 1.00 96.31 89 THR A N 1
ATOM 714 C CA . THR A 1 89 ? -13.156 -1.710 8.502 1.00 96.31 89 THR A CA 1
ATOM 715 C C . THR A 1 89 ? -13.992 -2.969 8.714 1.00 96.31 89 THR A C 1
ATOM 717 O O . THR A 1 89 ? -14.812 -2.997 9.633 1.00 96.31 89 THR A O 1
ATOM 720 N N . LYS A 1 90 ? -13.729 -4.043 7.955 1.00 95.62 90 LYS A N 1
ATOM 721 C CA . LYS A 1 90 ? -14.367 -5.356 8.159 1.00 95.62 90 LYS A CA 1
ATOM 722 C C . LYS A 1 90 ? -14.103 -5.904 9.561 1.00 95.62 90 LYS A C 1
ATOM 724 O O . LYS A 1 90 ? -15.045 -6.271 10.260 1.00 95.62 90 LYS A O 1
ATOM 729 N N . PHE A 1 91 ? -12.849 -5.879 10.009 1.00 95.94 91 PHE A N 1
ATOM 730 C CA . PHE A 1 91 ? -12.471 -6.342 11.345 1.00 95.94 91 PHE A CA 1
ATOM 731 C C . PHE A 1 91 ? -13.137 -5.519 12.459 1.00 95.94 91 PHE A C 1
ATOM 733 O O . PHE A 1 91 ? -13.674 -6.074 13.419 1.00 95.94 91 PHE A O 1
ATOM 740 N N . LYS A 1 92 ? -13.163 -4.185 12.325 1.00 95.62 92 LYS A N 1
ATOM 741 C CA . LYS A 1 92 ? -13.853 -3.293 13.272 1.00 95.62 92 LYS A CA 1
ATOM 742 C C . LYS A 1 92 ? -15.355 -3.572 13.324 1.00 95.62 92 LYS A C 1
ATOM 744 O O . LYS A 1 92 ? -15.912 -3.612 14.421 1.00 95.62 92 LYS A O 1
ATOM 749 N N . ALA A 1 93 ? -15.995 -3.783 12.173 1.00 95.88 93 ALA A N 1
ATOM 750 C CA . ALA A 1 93 ? -17.413 -4.117 12.095 1.00 95.88 93 ALA A CA 1
ATOM 751 C C . ALA A 1 93 ? -17.709 -5.456 12.787 1.00 95.88 93 ALA A C 1
ATOM 753 O O . ALA A 1 93 ? -18.589 -5.512 13.646 1.00 95.88 93 ALA A O 1
ATOM 754 N N . GLN A 1 94 ? -16.919 -6.497 12.506 1.00 95.00 94 GLN A N 1
ATOM 755 C CA . GLN A 1 94 ? -17.064 -7.805 13.147 1.00 95.00 94 GLN A CA 1
ATOM 756 C C . GLN A 1 94 ? -16.906 -7.713 14.670 1.00 95.00 94 GLN A C 1
ATOM 758 O O . GLN A 1 94 ? -17.785 -8.146 15.416 1.00 95.00 94 GLN A O 1
ATOM 763 N N . LYS A 1 95 ? -15.848 -7.044 15.143 1.00 95.25 95 LYS A N 1
ATOM 764 C CA . LYS A 1 95 ? -15.602 -6.848 16.579 1.00 95.25 95 LYS A CA 1
ATOM 765 C C . LYS A 1 95 ? -16.722 -6.056 17.258 1.00 95.25 95 LYS A C 1
ATOM 767 O O . LYS A 1 95 ? -17.027 -6.289 18.427 1.00 95.25 95 LYS A O 1
ATOM 772 N N . 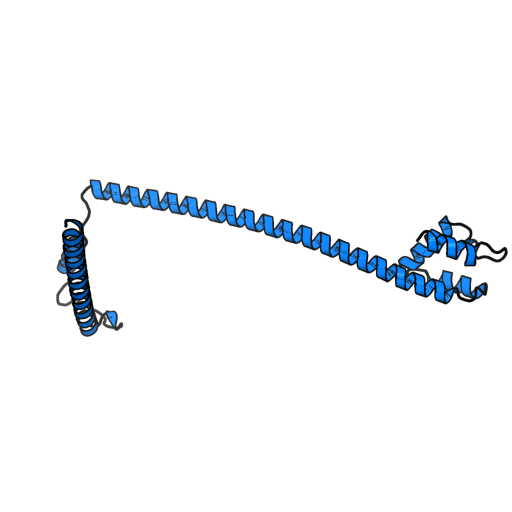MET A 1 96 ? -17.338 -5.102 16.557 1.00 93.62 96 MET A N 1
ATOM 773 C CA . MET A 1 96 ? -18.481 -4.357 17.086 1.00 93.62 96 MET A CA 1
ATOM 774 C C . MET A 1 96 ? -19.720 -5.251 17.209 1.00 93.62 96 MET A C 1
ATOM 776 O O . MET A 1 96 ? -20.406 -5.182 18.228 1.00 93.62 96 MET A O 1
ATOM 780 N N . THR A 1 97 ? -19.981 -6.111 16.224 1.00 94.31 97 THR A N 1
ATOM 781 C CA . THR A 1 97 ? -21.087 -7.080 16.257 1.00 94.31 97 THR A CA 1
ATOM 782 C C . THR A 1 97 ? -20.912 -8.095 17.385 1.00 94.31 97 THR A C 1
ATOM 784 O O . THR A 1 97 ? -21.841 -8.293 18.164 1.00 94.31 97 THR A O 1
ATOM 787 N N . GLU A 1 98 ? -19.712 -8.655 17.556 1.00 94.19 98 GLU A N 1
ATOM 788 C CA . GLU A 1 98 ? -19.398 -9.575 18.660 1.00 94.19 98 GLU A CA 1
ATOM 789 C C . GLU A 1 98 ? -19.586 -8.905 20.028 1.00 94.19 98 GLU A C 1
ATOM 791 O O . GLU A 1 98 ? -20.245 -9.453 20.915 1.00 94.19 98 GLU A O 1
ATOM 796 N N . LYS A 1 99 ? -19.084 -7.671 20.195 1.00 93.06 99 LYS A N 1
ATOM 797 C CA . LYS A 1 99 ? -19.308 -6.890 21.423 1.00 93.06 99 LYS A CA 1
ATOM 798 C C . LYS A 1 99 ? -20.792 -6.636 21.679 1.00 93.06 99 LYS A C 1
ATOM 800 O O . LYS A 1 99 ? -21.230 -6.743 22.822 1.00 93.06 99 LYS A O 1
ATOM 805 N N . ARG A 1 100 ? -21.568 -6.301 20.643 1.00 92.69 100 ARG A N 1
ATOM 806 C CA . ARG A 1 100 ? -23.019 -6.078 20.761 1.00 92.69 100 ARG A CA 1
ATOM 807 C C . ARG A 1 100 ? -23.744 -7.356 21.180 1.00 92.69 100 ARG A C 1
ATOM 809 O O . ARG A 1 100 ? -24.549 -7.288 22.105 1.00 92.69 100 ARG A O 1
ATOM 816 N N . ALA A 1 101 ? -23.408 -8.500 20.584 1.00 94.00 101 ALA A N 1
ATOM 817 C CA . ALA A 1 101 ? -23.974 -9.796 20.952 1.00 94.00 101 ALA A CA 1
ATOM 818 C C . ALA A 1 101 ? -23.650 -10.170 22.411 1.00 94.00 101 ALA A C 1
ATOM 820 O O . ALA A 1 101 ? -24.542 -10.571 23.158 1.00 94.00 101 ALA A O 1
ATOM 821 N N . LEU A 1 102 ? -22.406 -9.947 22.855 1.00 93.25 102 LEU A N 1
ATOM 822 C CA . LEU A 1 102 ? -21.999 -10.185 24.244 1.00 93.25 102 LEU A CA 1
ATOM 823 C C . LEU A 1 102 ? -22.722 -9.260 25.236 1.00 93.25 102 LEU A C 1
ATOM 825 O O . LEU A 1 102 ? -23.116 -9.687 26.318 1.00 93.25 102 LEU A O 1
ATOM 829 N N . ILE A 1 103 ? -22.898 -7.980 24.895 1.00 93.38 103 ILE A N 1
ATOM 830 C CA . ILE A 1 103 ? -23.638 -7.040 25.749 1.00 93.38 103 ILE A CA 1
ATOM 831 C C . ILE A 1 103 ? -25.112 -7.447 25.826 1.00 93.38 103 ILE A C 1
ATOM 833 O O . ILE A 1 103 ? -25.695 -7.395 26.906 1.00 93.38 103 ILE A O 1
ATOM 837 N N . GLN A 1 104 ? -25.718 -7.868 24.713 1.00 93.12 104 GLN A N 1
ATOM 838 C CA . GLN A 1 104 ? -27.108 -8.327 24.691 1.00 93.12 104 GLN A CA 1
ATOM 839 C C . GLN A 1 104 ? -27.311 -9.597 25.524 1.00 93.12 104 GLN A C 1
ATOM 841 O O . GLN A 1 104 ? -28.257 -9.647 26.311 1.00 93.12 104 GLN A O 1
ATOM 846 N N . SER A 1 105 ? -26.413 -10.583 25.427 1.00 92.75 105 SER A N 1
ATOM 847 C CA . SER A 1 105 ? -26.501 -11.802 26.243 1.00 92.75 105 SER A CA 1
ATOM 848 C C . SER A 1 105 ? -26.341 -11.504 27.736 1.00 92.75 105 SER A C 1
ATOM 850 O O . SER A 1 105 ? -27.140 -11.981 28.542 1.00 92.75 105 SER A O 1
ATOM 852 N N . LYS A 1 106 ? -25.388 -10.636 28.107 1.00 92.94 106 LYS A N 1
ATOM 853 C CA . LYS A 1 106 ? -25.225 -10.172 29.495 1.00 92.94 106 LYS A CA 1
ATOM 854 C C . LYS A 1 106 ? -26.453 -9.415 29.998 1.00 92.94 106 LYS A C 1
ATOM 856 O O . LYS A 1 106 ? -26.897 -9.677 31.110 1.00 92.94 106 LYS A O 1
ATOM 861 N N . LYS A 1 107 ? -27.026 -8.512 29.193 1.00 92.25 107 LYS A N 1
ATOM 862 C CA . LYS A 1 107 ? -28.256 -7.786 29.554 1.00 92.25 107 LYS A CA 1
ATOM 863 C C . LYS A 1 107 ? -29.415 -8.745 29.819 1.00 92.25 107 LYS A C 1
ATOM 865 O O . LYS A 1 107 ? -30.085 -8.592 30.833 1.00 92.25 107 LYS A O 1
ATOM 870 N N . LYS A 1 108 ? -29.612 -9.746 28.954 1.00 91.38 108 LYS A N 1
ATOM 871 C CA . LYS A 1 108 ? -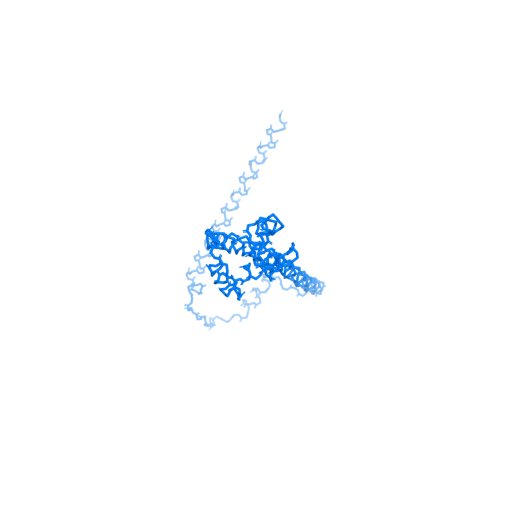30.663 -10.756 29.135 1.00 91.38 108 LYS A CA 1
ATOM 872 C C . LYS A 1 108 ? -30.467 -11.546 30.433 1.00 91.38 108 LYS A C 1
ATOM 874 O O . LYS A 1 108 ? -31.389 -11.618 31.232 1.00 91.38 108 LYS A O 1
ATOM 879 N N . ALA A 1 109 ? -29.249 -12.025 30.696 1.00 92.94 109 ALA A N 1
ATOM 880 C CA . ALA A 1 109 ? -28.938 -12.753 31.928 1.00 92.94 109 ALA A CA 1
ATOM 881 C C . ALA A 1 109 ? -29.170 -11.916 33.203 1.00 92.94 109 ALA A C 1
ATOM 883 O O . ALA A 1 109 ? -29.637 -12.443 34.211 1.00 92.94 109 ALA A O 1
ATOM 884 N N . VAL A 1 110 ? -28.864 -10.612 33.166 1.00 92.50 110 VAL A N 1
ATOM 885 C CA . VAL A 1 110 ? -29.124 -9.698 34.292 1.00 92.50 110 VAL A CA 1
ATOM 886 C C . VAL A 1 110 ? -30.623 -9.510 34.517 1.00 92.50 110 VAL A C 1
ATOM 888 O O . VAL A 1 110 ? -31.067 -9.601 35.657 1.00 92.50 110 VAL A O 1
ATOM 891 N N . ILE A 1 111 ? -31.401 -9.296 33.452 1.00 93.75 111 ILE A N 1
ATOM 892 C CA . ILE A 1 111 ? -32.860 -9.129 33.538 1.00 93.75 111 ILE A CA 1
ATOM 893 C C . ILE A 1 111 ? -33.522 -10.403 34.075 1.00 93.75 111 ILE A C 1
ATOM 895 O O . ILE A 1 111 ? -34.352 -10.323 34.979 1.00 93.75 111 ILE A O 1
ATOM 899 N N . ASP A 1 112 ? -33.120 -11.576 33.581 1.00 93.06 112 ASP A N 1
ATOM 900 C CA . ASP A 1 112 ? -33.658 -12.863 34.036 1.00 93.06 112 ASP A CA 1
ATOM 901 C C . ASP A 1 112 ? -33.367 -13.089 35.531 1.00 93.06 112 ASP A C 1
ATOM 903 O O . ASP A 1 112 ? -34.240 -13.530 36.284 1.00 93.06 112 ASP A O 1
ATOM 907 N N . LYS A 1 113 ? -32.159 -12.723 35.990 1.00 93.12 113 LYS A N 1
ATOM 908 C CA . LYS A 1 113 ? -31.799 -12.771 37.412 1.00 93.12 113 LYS A CA 1
ATOM 909 C C . LYS A 1 113 ? -32.647 -11.803 38.242 1.00 93.12 113 LYS A C 1
ATOM 911 O O . LYS A 1 113 ? -33.211 -12.220 39.246 1.00 93.12 113 LYS A O 1
ATOM 916 N N . GLN A 1 114 ? -32.791 -10.552 37.800 1.00 90.94 114 GLN A N 1
ATOM 917 C CA . GLN A 1 114 ? -33.623 -9.556 38.485 1.00 90.94 114 GLN A CA 1
ATOM 918 C C . GLN A 1 114 ? -35.082 -10.012 38.598 1.00 90.94 114 GLN A C 1
ATOM 920 O O . GLN A 1 114 ? -35.677 -9.888 39.664 1.00 90.94 114 GLN A O 1
ATOM 925 N N . HIS A 1 115 ? -35.651 -10.589 37.536 1.00 91.81 115 HIS A N 1
ATOM 926 C CA . HIS A 1 115 ? -37.004 -11.144 37.576 1.00 91.81 115 HIS A CA 1
ATOM 927 C C . HIS A 1 115 ? -37.140 -12.274 38.597 1.00 91.81 115 HIS A C 1
ATOM 929 O O . HIS A 1 115 ? -38.140 -12.328 39.315 1.00 91.81 115 HIS A O 1
ATOM 935 N N . LYS A 1 116 ? -36.143 -13.163 38.681 1.00 92.12 116 LYS A N 1
ATOM 936 C CA . LYS A 1 116 ? -36.128 -14.246 39.668 1.00 92.12 116 LYS A CA 1
ATOM 937 C C . LYS A 1 116 ? -36.043 -13.705 41.098 1.00 92.12 116 LYS A C 1
ATOM 939 O O . LYS A 1 116 ? -36.838 -14.128 41.934 1.00 92.12 116 LYS A O 1
ATOM 944 N N . ASP A 1 117 ? -35.149 -12.749 41.348 1.00 88.38 117 ASP A N 1
ATOM 945 C CA . ASP A 1 117 ? -34.963 -12.126 42.664 1.00 88.38 117 ASP A CA 1
ATOM 946 C C . ASP A 1 117 ? -36.245 -11.393 43.111 1.00 88.38 117 ASP A C 1
ATOM 948 O O . ASP A 1 117 ? -36.699 -11.565 44.243 1.00 88.38 117 ASP A O 1
ATOM 952 N N . VAL A 1 118 ? -36.901 -10.653 42.205 1.00 88.25 118 VAL A N 1
ATOM 953 C CA . VAL A 1 118 ? -38.189 -9.983 42.475 1.00 88.25 118 VAL A CA 1
ATOM 954 C C . VAL A 1 118 ? -39.300 -10.994 42.763 1.00 88.25 118 VAL A C 1
ATOM 956 O O . VAL A 1 118 ? -40.075 -10.798 43.697 1.00 88.25 118 VAL A O 1
ATOM 959 N N . MET A 1 119 ? -39.387 -12.091 42.006 1.00 86.75 119 MET A N 1
ATOM 960 C CA . MET A 1 119 ? -40.375 -13.145 42.269 1.00 86.75 119 MET A CA 1
ATOM 961 C C . MET A 1 119 ? -40.146 -13.828 43.620 1.00 86.75 119 MET A C 1
ATOM 963 O O . MET A 1 119 ? -41.112 -14.130 44.323 1.00 86.75 119 MET A O 1
ATOM 967 N N . GLU A 1 120 ? -38.888 -14.044 44.008 1.00 86.94 120 GLU A N 1
ATOM 968 C CA . GLU A 1 120 ? -38.551 -14.579 45.327 1.00 86.94 120 GLU A CA 1
ATOM 969 C C . GLU A 1 120 ? -38.951 -13.603 46.442 1.00 86.94 120 GLU A C 1
ATOM 971 O O . GLU A 1 120 ? -39.547 -14.023 47.437 1.00 86.94 120 GLU A O 1
ATOM 976 N N . MET A 1 121 ? -38.708 -12.300 46.255 1.00 78.56 121 MET A N 1
ATOM 977 C CA . MET A 1 121 ? -39.175 -11.266 47.181 1.00 78.56 121 MET A CA 1
ATOM 978 C C . MET A 1 121 ? -40.709 -11.282 47.297 1.00 78.56 121 MET A C 1
ATOM 980 O O . MET A 1 121 ? -41.247 -11.426 48.396 1.00 78.56 121 MET A O 1
ATOM 984 N N . LEU A 1 122 ? -41.440 -11.244 46.182 1.00 81.69 122 LEU A N 1
ATOM 985 C CA . LEU A 1 122 ? -42.909 -11.296 46.191 1.00 81.69 122 LEU A CA 1
ATOM 986 C C . LEU A 1 122 ? -43.456 -12.568 46.861 1.00 81.69 122 LEU A C 1
ATOM 988 O O . LEU A 1 122 ? -44.473 -12.515 47.556 1.00 81.69 122 LEU A O 1
ATOM 992 N N . LYS A 1 123 ? -42.784 -13.713 46.685 1.00 80.50 123 LYS A N 1
ATOM 993 C CA . LYS A 1 123 ? -43.159 -14.967 47.351 1.00 80.50 123 LYS A CA 1
ATOM 994 C C . LYS A 1 123 ? -42.989 -14.863 48.863 1.00 80.50 123 LYS A C 1
ATOM 996 O O . LYS A 1 123 ? -43.941 -15.142 49.588 1.00 80.50 123 LYS A O 1
ATOM 1001 N N . LYS A 1 124 ? -41.831 -14.387 49.330 1.00 75.81 124 LYS A N 1
ATOM 1002 C CA . LYS A 1 124 ? -41.620 -14.139 50.760 1.00 75.81 124 LYS A CA 1
ATOM 1003 C C . LYS A 1 124 ? -42.679 -13.151 51.297 1.00 75.81 124 LYS A C 1
ATOM 1005 O O . LYS A 1 124 ? -43.070 -13.262 52.454 1.00 75.81 124 LYS A O 1
ATOM 1010 N N . GLN A 1 125 ? -43.104 -12.148 50.499 1.00 67.06 125 GLN A N 1
ATOM 1011 C CA . GLN A 1 125 ? -44.056 -11.104 50.944 1.00 67.06 125 GLN A CA 1
ATOM 1012 C C . GLN A 1 125 ? -45.425 -11.713 51.187 1.00 67.06 125 GLN A C 1
ATOM 1014 O O . GLN A 1 125 ? -46.081 -11.414 52.179 1.00 67.06 125 GLN A O 1
ATOM 1019 N N . ARG A 1 126 ? -45.824 -12.628 50.304 1.00 66.50 126 ARG A N 1
ATOM 1020 C CA . ARG A 1 126 ? -47.048 -13.415 50.439 1.00 66.50 126 ARG A CA 1
ATOM 1021 C C . ARG A 1 126 ? -47.017 -14.357 51.644 1.00 66.50 126 ARG A C 1
ATOM 1023 O O . ARG A 1 126 ? -48.059 -14.621 52.227 1.00 66.50 126 ARG A O 1
ATOM 1030 N N . GLU A 1 127 ? -45.837 -14.839 52.017 1.00 71.50 127 GLU A N 1
ATOM 1031 C CA . GLU A 1 127 ? -45.610 -15.653 53.219 1.00 71.50 127 GLU A CA 1
ATOM 1032 C C . GLU A 1 127 ? -45.541 -14.802 54.511 1.00 71.50 127 GLU A C 1
ATOM 1034 O O . GLU A 1 127 ? -45.264 -15.338 55.579 1.00 71.50 127 GLU A O 1
ATOM 1039 N N . ASN A 1 128 ? -45.845 -13.495 54.432 1.00 56.81 128 ASN A N 1
ATOM 1040 C CA . ASN A 1 128 ? -45.949 -12.539 55.545 1.00 56.81 128 ASN A CA 1
ATOM 1041 C C . ASN A 1 128 ? -44.677 -12.403 56.402 1.00 56.81 128 ASN A C 1
ATOM 1043 O O . ASN A 1 128 ? -44.733 -11.940 57.537 1.00 56.81 128 ASN A O 1
ATOM 1047 N N . ASN A 1 129 ? -43.523 -12.791 55.855 1.00 60.34 129 ASN A N 1
ATOM 1048 C CA . ASN A 1 129 ? -42.264 -12.860 56.592 1.00 60.34 129 ASN A CA 1
ATOM 1049 C C . ASN A 1 129 ? -41.337 -11.685 56.249 1.00 60.34 129 ASN A C 1
ATOM 1051 O O . ASN A 1 129 ? -40.157 -11.861 55.942 1.00 60.34 129 ASN A O 1
ATOM 1055 N N . TYR A 1 130 ? -41.904 -10.477 56.230 1.00 62.12 130 TYR A N 1
ATOM 1056 C CA . TYR A 1 130 ? -41.141 -9.241 56.085 1.00 62.12 130 TYR A CA 1
ATOM 1057 C C . TYR A 1 130 ? -41.129 -8.549 57.419 1.00 62.12 130 TYR A C 1
ATOM 1059 O O . TYR A 1 130 ? -42.155 -8.051 57.864 1.00 62.12 130 TYR A O 1
ATOM 1067 N N . MET A 1 131 ? -39.943 -8.454 57.998 1.00 59.56 131 MET A N 1
ATOM 1068 C CA . MET A 1 131 ? -39.708 -7.433 58.990 1.00 59.56 131 MET A CA 1
ATOM 1069 C C . MET A 1 131 ? -39.663 -6.093 58.263 1.00 59.56 131 MET A C 1
ATOM 1071 O O . MET A 1 131 ? -38.833 -5.861 57.379 1.00 59.56 131 MET A O 1
ATOM 1075 N N . THR A 1 132 ? -40.570 -5.199 58.624 1.00 71.81 132 THR A N 1
ATOM 1076 C CA . THR A 1 132 ? -40.481 -3.783 58.267 1.00 71.81 132 THR A CA 1
ATOM 1077 C C . THR A 1 132 ? -39.113 -3.256 58.707 1.00 71.81 132 THR A C 1
ATOM 1079 O O . THR A 1 132 ? -38.563 -3.746 59.689 1.00 71.81 132 THR A O 1
ATOM 1082 N N . LEU A 1 133 ? -38.549 -2.232 58.051 1.00 68.69 133 LEU A N 1
ATOM 1083 C CA . LEU A 1 133 ? -37.289 -1.620 58.514 1.00 68.69 133 LEU A CA 1
ATOM 1084 C C . LEU A 1 133 ? -37.352 -1.290 60.012 1.00 68.69 133 LEU A C 1
ATOM 1086 O O . LEU A 1 133 ? -36.421 -1.597 60.740 1.00 68.69 133 LEU A O 1
ATOM 1090 N N . ASN A 1 134 ? -38.503 -0.794 60.468 1.00 70.12 134 ASN A N 1
ATOM 1091 C CA . ASN A 1 134 ? -38.794 -0.540 61.876 1.00 70.12 134 ASN A CA 1
ATOM 1092 C C . ASN A 1 134 ? -38.759 -1.807 62.761 1.00 70.12 134 ASN A C 1
ATOM 1094 O O . ASN A 1 134 ? -38.307 -1.764 63.900 1.00 70.12 134 ASN A O 1
ATOM 1098 N N . GLU A 1 135 ? -39.230 -2.948 62.258 1.00 74.88 135 GLU A N 1
ATOM 1099 C CA . GLU A 1 135 ? -39.157 -4.231 62.969 1.00 74.88 135 GLU A CA 1
ATOM 1100 C C . GLU A 1 135 ? -37.724 -4.769 62.990 1.00 74.88 135 GLU A C 1
ATOM 1102 O O . GLU A 1 135 ? -37.277 -5.229 64.036 1.00 74.88 135 GLU A O 1
ATOM 1107 N N . MET A 1 136 ? -36.971 -4.625 61.892 1.00 75.69 136 MET A N 1
ATOM 1108 C CA . MET A 1 136 ? -35.545 -4.979 61.834 1.00 75.69 136 MET A CA 1
ATOM 1109 C C . MET A 1 136 ? -34.725 -4.143 62.813 1.00 75.69 136 MET A C 1
ATOM 1111 O O . MET A 1 136 ? -33.915 -4.689 63.557 1.00 75.69 136 MET A O 1
ATOM 1115 N N . THR A 1 137 ? -34.968 -2.832 62.873 1.00 72.50 137 THR A N 1
ATOM 1116 C CA . THR A 1 137 ? -34.283 -1.950 63.823 1.00 72.50 137 THR A CA 1
ATOM 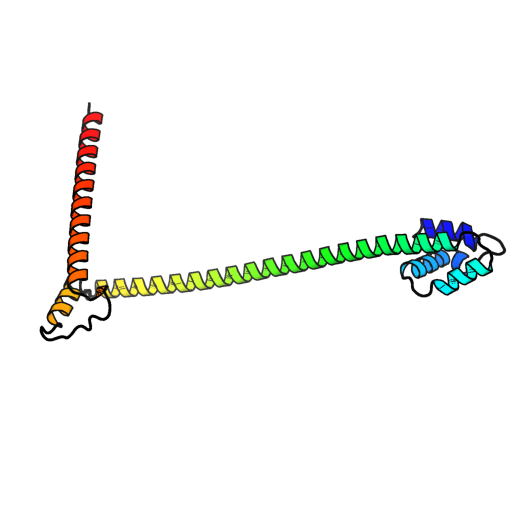1117 C C . THR A 1 137 ? -34.675 -2.245 65.264 1.00 72.50 137 THR A C 1
ATOM 1119 O O . THR A 1 137 ? -33.811 -2.183 66.128 1.00 72.50 137 THR A O 1
ATOM 1122 N N . LYS A 1 138 ? -35.932 -2.622 65.536 1.00 77.06 138 LYS A N 1
ATOM 1123 C CA . LYS A 1 138 ? -36.379 -2.997 66.889 1.00 77.06 138 LYS A CA 1
ATOM 1124 C C . LYS A 1 138 ? -35.828 -4.339 67.355 1.00 77.06 138 LYS A C 1
ATOM 1126 O O . LYS A 1 138 ? -35.549 -4.497 68.539 1.00 77.06 138 LYS A O 1
ATOM 1131 N N . GLU A 1 139 ? -35.694 -5.326 66.474 1.00 78.81 139 GLU A N 1
ATOM 1132 C CA . GLU A 1 139 ? -35.005 -6.570 66.836 1.00 78.81 139 GLU A CA 1
ATOM 1133 C C . GLU A 1 139 ? -33.509 -6.352 67.032 1.00 78.81 139 GLU A C 1
ATOM 1135 O O . GLU A 1 139 ? -32.937 -6.891 67.976 1.00 78.81 139 GLU A O 1
ATOM 1140 N N . PHE A 1 140 ? -32.890 -5.513 66.200 1.00 75.75 140 PHE A N 1
ATOM 1141 C CA . PHE A 1 140 ? -31.497 -5.122 66.379 1.00 75.75 140 PHE A CA 1
ATOM 1142 C C . PHE A 1 140 ? -31.280 -4.379 67.706 1.00 75.75 140 PHE A C 1
ATOM 1144 O O . PHE A 1 140 ? -30.370 -4.721 68.453 1.00 75.75 140 PHE A O 1
ATOM 1151 N N . GLU A 1 141 ? -32.168 -3.441 68.052 1.00 76.12 141 GLU A N 1
ATOM 1152 C CA . GLU A 1 141 ? -32.198 -2.742 69.346 1.00 76.12 141 GLU A CA 1
ATOM 1153 C C . GLU A 1 141 ? -32.316 -3.721 70.521 1.00 76.12 141 GLU A C 1
ATOM 1155 O O . GLU A 1 141 ? -31.592 -3.595 71.502 1.00 76.12 141 GLU A O 1
ATOM 1160 N N . LYS A 1 142 ? -33.167 -4.749 70.409 1.00 79.12 142 LYS A N 1
ATOM 1161 C CA . LYS A 1 142 ? -33.281 -5.811 71.425 1.00 79.12 142 LYS A CA 1
ATOM 1162 C C . LYS A 1 142 ? -32.050 -6.716 71.507 1.00 79.12 142 LYS A C 1
ATOM 1164 O O . LYS A 1 142 ? -31.834 -7.346 72.539 1.00 79.12 142 LYS A O 1
ATOM 1169 N N . SER A 1 143 ? -31.286 -6.830 70.422 1.00 78.19 143 SER A N 1
ATOM 1170 C CA . SER A 1 143 ? -30.061 -7.630 70.359 1.00 78.19 143 SER A CA 1
ATOM 1171 C C . SER A 1 143 ? -28.828 -6.881 70.876 1.00 78.19 143 SER A C 1
ATOM 1173 O O . SER A 1 143 ? -27.804 -7.526 71.102 1.00 78.19 143 SER A O 1
ATOM 1175 N N . LEU A 1 144 ? -28.910 -5.559 71.049 1.00 73.94 144 LEU A N 1
ATOM 1176 C CA . LEU A 1 144 ? -27.837 -4.727 71.588 1.00 73.94 144 LEU A CA 1
ATOM 1177 C C . LEU A 1 144 ? -27.793 -4.845 73.114 1.00 73.94 144 LEU A C 1
ATOM 1179 O O . LEU A 1 144 ? -28.796 -4.636 73.802 1.00 73.94 144 LEU A O 1
ATOM 1183 N N . ARG A 1 145 ? -26.618 -5.154 73.663 1.00 74.06 145 ARG A N 1
ATOM 1184 C CA . ARG A 1 145 ? -26.367 -5.070 75.108 1.00 74.06 145 ARG A CA 1
ATOM 1185 C C . ARG A 1 145 ? -25.796 -3.687 75.418 1.00 74.06 145 ARG A C 1
ATOM 1187 O O . ARG A 1 145 ? -24.987 -3.170 74.657 1.00 74.06 145 ARG A O 1
ATOM 1194 N N . HIS A 1 146 ? -26.165 -3.090 76.554 1.00 63.50 146 HIS A N 1
ATOM 1195 C CA . HIS A 1 146 ? -25.636 -1.775 76.963 1.00 63.50 146 HIS A CA 1
ATOM 1196 C C . HIS A 1 146 ? -24.111 -1.756 77.211 1.00 63.50 146 HIS A C 1
ATOM 1198 O O . HIS A 1 146 ? -23.541 -0.677 77.336 1.00 63.50 146 HIS A O 1
ATOM 1204 N N . ASP A 1 147 ? -23.463 -2.926 77.207 1.00 66.75 147 ASP A N 1
ATOM 1205 C CA . ASP A 1 147 ? -22.016 -3.102 77.368 1.00 66.75 147 ASP A CA 1
ATOM 1206 C C . ASP A 1 147 ? -21.294 -3.437 76.044 1.00 66.75 147 ASP A C 1
ATOM 1208 O O . ASP A 1 147 ? -20.112 -3.792 76.053 1.00 66.75 147 ASP A O 1
ATOM 1212 N N . ASP A 1 148 ? -21.982 -3.370 74.896 1.00 66.50 148 ASP A N 1
ATOM 1213 C CA . ASP A 1 148 ? -21.364 -3.650 73.597 1.00 66.50 148 ASP A CA 1
ATOM 1214 C C . ASP A 1 148 ? -20.415 -2.509 73.191 1.00 66.50 148 ASP A C 1
ATOM 1216 O O . ASP A 1 148 ? -20.820 -1.392 72.859 1.00 66.50 148 ASP A O 1
ATOM 1220 N N . PHE A 1 149 ? -19.113 -2.802 73.203 1.00 66.62 149 PHE A N 1
ATOM 1221 C CA . PHE A 1 149 ? -18.077 -1.874 72.763 1.00 66.62 149 PHE A CA 1
ATOM 1222 C C . PHE A 1 149 ? -18.133 -1.691 71.243 1.00 66.62 149 PHE A C 1
ATOM 1224 O O . PHE A 1 149 ? -17.916 -2.629 70.476 1.00 66.62 149 PHE A O 1
ATOM 1231 N N . THR A 1 150 ? -18.364 -0.458 70.797 1.00 60.06 150 THR A N 1
ATOM 1232 C CA . THR A 1 150 ? -18.206 -0.069 69.393 1.00 60.06 150 THR A CA 1
ATOM 1233 C C . THR A 1 150 ? -16.829 0.559 69.204 1.00 60.06 150 THR A C 1
ATOM 1235 O O . THR A 1 150 ? -16.466 1.528 69.869 1.00 60.06 150 THR A O 1
ATOM 1238 N N . TYR A 1 151 ? -16.014 -0.018 68.319 1.00 60.78 151 TYR A N 1
ATOM 1239 C CA . TYR A 1 151 ? -14.720 0.561 67.968 1.00 60.78 151 TYR A CA 1
ATOM 1240 C C . TYR A 1 151 ? -14.951 1.825 67.134 1.00 60.78 151 TYR A C 1
ATOM 1242 O O . TYR A 1 151 ? -15.311 1.740 65.963 1.00 60.78 151 TYR A O 1
ATOM 1250 N N . THR A 1 152 ? -14.745 3.001 67.726 1.00 61.88 152 THR A N 1
ATOM 1251 C CA . THR A 1 152 ? -14.857 4.285 67.021 1.00 61.88 152 THR A CA 1
ATOM 1252 C C . THR A 1 152 ? -13.564 4.592 66.266 1.00 61.88 152 THR A C 1
ATOM 1254 O O . THR A 1 152 ? -12.781 5.451 66.675 1.00 61.88 152 THR A O 1
ATOM 1257 N N . THR A 1 153 ? -13.275 3.837 65.207 1.00 68.94 153 THR A N 1
ATOM 1258 C CA . THR A 1 153 ? -12.106 4.102 64.348 1.00 68.94 153 THR A CA 1
ATOM 1259 C C . THR A 1 153 ? -12.403 5.155 63.290 1.00 68.94 153 THR A C 1
ATOM 1261 O O . THR A 1 153 ? -11.515 5.922 62.926 1.00 68.94 153 THR A O 1
ATOM 1264 N N . ASP A 1 154 ? -13.655 5.226 62.838 1.00 72.69 154 ASP A N 1
ATOM 1265 C CA . ASP A 1 154 ? -14.079 6.108 61.756 1.00 72.69 154 ASP A CA 1
ATOM 1266 C C . ASP A 1 154 ? -14.973 7.241 62.265 1.00 72.69 154 ASP A C 1
ATOM 1268 O O . ASP A 1 154 ? -15.839 7.042 63.118 1.00 72.69 154 ASP A O 1
ATOM 1272 N N . LEU A 1 155 ? -14.815 8.434 61.681 1.00 74.25 155 LEU A N 1
ATOM 1273 C CA . LEU A 1 155 ? -15.577 9.642 62.028 1.00 74.25 155 LEU A CA 1
ATOM 1274 C C . LEU A 1 155 ? -17.098 9.408 62.031 1.00 74.25 155 LEU A C 1
ATOM 1276 O O . LEU A 1 155 ? -17.806 9.963 62.865 1.00 74.25 155 LEU A O 1
ATOM 1280 N N . CYS A 1 156 ? -17.592 8.560 61.127 1.00 72.62 156 CYS A N 1
ATOM 1281 C CA . CYS A 1 156 ? -19.007 8.217 60.993 1.00 72.62 156 CYS A CA 1
ATOM 1282 C C . CYS A 1 156 ? -19.554 7.291 62.095 1.00 72.62 156 CYS A C 1
ATOM 1284 O O . CYS A 1 156 ? -20.765 7.092 62.175 1.00 72.62 156 CYS A O 1
ATOM 1286 N N . THR A 1 157 ? -18.686 6.753 62.952 1.00 73.75 157 THR A N 1
ATOM 1287 C CA . THR A 1 157 ? -19.052 5.934 64.122 1.00 73.75 157 THR A CA 1
ATOM 1288 C C . THR A 1 157 ? -18.962 6.710 65.439 1.00 73.75 157 THR A C 1
ATOM 1290 O O . THR A 1 157 ? -19.389 6.217 66.480 1.00 73.75 157 THR A O 1
ATOM 1293 N N . THR A 1 158 ? -18.457 7.948 65.404 1.00 82.75 158 THR A N 1
ATOM 1294 C CA . THR A 1 158 ? -18.385 8.831 66.572 1.00 82.75 158 THR A CA 1
ATOM 1295 C C . THR A 1 158 ? -19.772 9.361 66.934 1.00 82.75 158 THR A C 1
ATOM 1297 O O . THR A 1 158 ? -20.469 9.924 66.088 1.00 82.75 158 THR A O 1
ATOM 1300 N N . VAL A 1 159 ? -20.141 9.273 68.215 1.00 81.06 159 VAL A N 1
ATOM 1301 C CA . VAL A 1 159 ? -21.446 9.723 68.744 1.00 81.06 159 VAL A CA 1
ATOM 1302 C C . VAL A 1 159 ? -21.770 11.163 68.330 1.00 81.06 159 VAL A C 1
ATOM 1304 O O . VAL A 1 159 ? -22.845 11.430 67.803 1.00 81.06 159 VAL A O 1
ATOM 1307 N N . THR A 1 160 ? -20.806 12.078 68.445 1.00 83.44 160 THR A N 1
ATOM 1308 C CA . THR A 1 160 ? -20.976 13.491 68.066 1.00 83.44 160 THR A CA 1
ATOM 1309 C C . THR A 1 160 ? -21.298 13.679 66.582 1.00 83.44 160 THR A C 1
ATOM 1311 O O . THR A 1 160 ? -22.083 14.555 66.217 1.00 83.44 160 THR A O 1
ATOM 1314 N N . TRP A 1 161 ? -20.710 12.862 65.702 1.00 86.56 161 TRP A N 1
ATOM 1315 C CA . TRP A 1 161 ? -20.992 12.932 64.269 1.00 86.56 161 TRP A CA 1
ATOM 1316 C C . TRP A 1 161 ? -22.404 12.429 63.967 1.00 86.56 161 TRP A C 1
ATOM 1318 O O . TRP A 1 161 ? -23.132 13.078 63.217 1.00 86.56 161 TRP A O 1
ATOM 1328 N N . ILE A 1 162 ? -22.817 11.329 64.603 1.00 85.75 162 ILE A N 1
ATOM 1329 C CA . ILE A 1 162 ? -24.169 10.771 64.468 1.00 85.75 162 ILE A CA 1
ATOM 1330 C C . ILE A 1 162 ? -25.214 11.790 64.941 1.00 85.75 162 ILE A C 1
ATOM 1332 O O . ILE A 1 162 ? -26.175 12.058 64.220 1.00 85.75 162 ILE A O 1
ATOM 1336 N N . GLU A 1 163 ? -25.004 12.422 66.097 1.00 88.31 163 GLU A N 1
ATOM 1337 C CA . GLU A 1 163 ? -25.892 13.469 66.622 1.00 88.31 163 GLU A CA 1
ATOM 1338 C C . GLU A 1 163 ? -25.985 14.675 65.680 1.00 88.31 163 GLU A C 1
ATOM 1340 O O . GLU A 1 163 ? -27.081 15.146 65.365 1.00 88.31 163 GLU A O 1
ATOM 1345 N N . THR A 1 164 ? -24.843 15.140 65.166 1.00 88.56 164 THR A N 1
ATOM 1346 C CA . THR A 1 164 ? -24.795 16.268 64.222 1.00 88.56 164 THR A CA 1
ATOM 1347 C C . THR A 1 164 ? -25.502 15.926 62.908 1.00 88.56 164 THR A C 1
ATOM 1349 O O . THR A 1 164 ? -26.238 16.751 62.354 1.00 88.56 164 THR A O 1
ATOM 1352 N N . MET A 1 165 ? -25.327 14.698 62.410 1.00 89.69 165 MET A N 1
ATOM 1353 C CA . MET A 1 165 ? -25.986 14.226 61.195 1.00 89.69 165 MET A CA 1
ATOM 1354 C C . MET A 1 165 ? -27.502 14.109 61.396 1.00 89.69 165 MET A C 1
ATOM 1356 O O . MET A 1 165 ? -28.259 14.588 60.553 1.00 89.69 165 MET A O 1
ATOM 1360 N N . LEU A 1 166 ? -27.959 13.550 62.521 1.00 91.06 166 LEU A N 1
ATOM 1361 C CA . LEU A 1 166 ? -29.385 13.461 62.859 1.00 91.06 166 LEU A CA 1
ATOM 1362 C C . LEU A 1 166 ? -30.031 14.846 62.970 1.00 91.06 166 LEU A C 1
A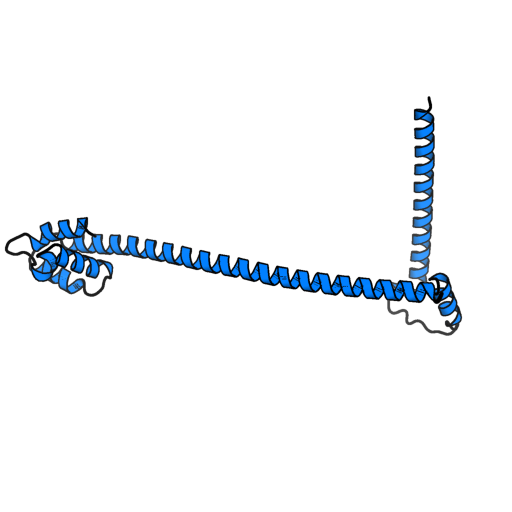TOM 1364 O O . LEU A 1 166 ? -31.110 15.069 62.414 1.00 91.06 166 LEU A O 1
ATOM 1368 N N . ALA A 1 167 ? -29.362 15.799 63.623 1.00 92.31 167 ALA A N 1
ATOM 1369 C CA . ALA A 1 167 ? -29.832 17.181 63.705 1.00 92.31 167 ALA A CA 1
ATOM 1370 C C . ALA A 1 167 ? -29.936 17.832 62.314 1.00 92.31 167 ALA A C 1
ATOM 1372 O O . ALA A 1 167 ? -30.932 18.490 62.003 1.00 92.31 167 ALA A O 1
ATOM 1373 N N . SER A 1 168 ? -28.944 17.592 61.453 1.00 92.50 168 SER A N 1
ATOM 1374 C CA . SER A 1 168 ? -28.925 18.102 60.076 1.00 92.50 168 SER A CA 1
ATOM 1375 C C . SER A 1 168 ? -30.048 17.503 59.224 1.00 92.50 168 SER A C 1
ATOM 1377 O O . SER A 1 168 ? -30.733 18.228 58.500 1.00 92.50 168 SER A O 1
ATOM 1379 N N . LEU A 1 169 ? -30.292 16.195 59.345 1.00 93.25 169 LEU A N 1
ATOM 1380 C CA . LEU A 1 169 ? -31.388 15.506 58.662 1.00 93.25 169 LEU A CA 1
ATOM 1381 C C . LEU A 1 169 ? -32.753 16.035 59.116 1.00 93.25 169 LEU A C 1
ATOM 1383 O O . LEU A 1 169 ? -33.604 16.328 58.276 1.00 93.25 169 LEU A O 1
ATOM 1387 N N . LYS A 1 170 ? -32.938 16.257 60.422 1.00 93.88 170 LYS A N 1
ATOM 1388 C CA . LYS A 1 170 ? -34.166 16.852 60.970 1.00 93.88 170 LYS A CA 1
ATOM 1389 C C . LYS A 1 170 ? -34.399 18.273 60.449 1.00 93.88 170 LYS A C 1
ATOM 1391 O O . LYS A 1 170 ? -35.527 18.647 60.128 1.00 93.88 170 LYS A O 1
ATOM 1396 N N . HIS A 1 171 ? -33.338 19.070 60.324 1.00 92.81 171 HIS A N 1
ATOM 1397 C CA . HIS A 1 171 ? -33.427 20.404 59.730 1.00 92.81 171 HIS A CA 1
ATOM 1398 C C . HIS A 1 171 ? -33.831 20.349 58.246 1.00 92.81 171 HIS A C 1
ATOM 1400 O O . HIS A 1 171 ? -34.655 21.151 57.790 1.00 92.81 171 HIS A O 1
ATOM 1406 N N . LEU A 1 172 ? -33.277 19.395 57.494 1.00 93.06 172 LEU A N 1
ATOM 1407 C CA . LEU A 1 172 ? -33.608 19.190 56.085 1.00 93.06 172 LEU A CA 1
ATOM 1408 C C . LEU A 1 172 ? -35.075 18.782 55.903 1.00 93.06 172 LEU A C 1
ATOM 1410 O O . LEU A 1 172 ? -35.765 19.343 55.051 1.00 93.06 172 LEU A O 1
ATOM 1414 N N . GLU A 1 173 ? -35.564 17.854 56.723 1.00 94.38 173 GLU A N 1
ATOM 1415 C CA . GLU A 1 173 ? -36.959 17.409 56.698 1.00 94.38 173 GLU A CA 1
ATOM 1416 C C . GLU A 1 173 ? -37.927 18.562 56.990 1.00 94.38 173 GLU A C 1
ATOM 1418 O O . GLU A 1 173 ? -38.863 18.793 56.222 1.00 94.38 173 GLU A O 1
ATOM 1423 N N . ASN A 1 174 ? -37.641 19.366 58.019 1.00 92.88 174 ASN A N 1
ATOM 1424 C CA . ASN A 1 174 ? -38.427 20.562 58.328 1.00 92.88 174 ASN A CA 1
ATOM 1425 C C . ASN A 1 174 ? -38.429 21.574 57.174 1.00 92.88 174 ASN A C 1
ATOM 1427 O O . ASN A 1 174 ? -39.468 22.149 56.849 1.00 92.88 174 ASN A O 1
ATOM 1431 N N . SER A 1 175 ? -37.275 21.797 56.542 1.00 90.12 175 SER A N 1
ATOM 1432 C CA . SER A 1 175 ? -37.160 22.720 55.404 1.00 90.12 175 SER A CA 1
ATOM 1433 C C . SER A 1 175 ? -37.968 22.228 54.202 1.00 90.12 175 SER A C 1
ATOM 1435 O O . SER A 1 175 ? -38.672 23.008 53.559 1.00 90.12 175 SER A O 1
ATOM 1437 N N . LYS A 1 176 ? -37.929 20.918 53.935 1.00 92.62 176 LYS A N 1
ATOM 1438 C CA . LYS A 1 176 ? -38.729 20.284 52.886 1.00 92.62 176 LYS A CA 1
ATOM 1439 C C . LYS A 1 176 ? -40.226 20.404 53.170 1.00 92.62 176 LYS A C 1
ATOM 1441 O O . LYS A 1 176 ? -40.979 20.755 52.266 1.00 92.62 176 LYS A O 1
ATOM 1446 N N . HIS A 1 177 ? -40.649 20.160 54.410 1.00 93.38 177 HIS A N 1
ATOM 1447 C CA . HIS A 1 177 ? -42.050 20.287 54.810 1.00 93.38 177 HIS A CA 1
ATOM 1448 C C . HIS A 1 177 ? -42.577 21.709 54.577 1.00 93.38 177 HIS A C 1
ATOM 1450 O O . HIS A 1 177 ? -43.613 21.881 53.939 1.00 93.38 177 HIS A O 1
ATOM 1456 N N . LYS A 1 178 ? -41.812 22.731 54.986 1.00 92.25 178 LYS A N 1
ATOM 1457 C CA . LYS A 1 178 ? -42.152 24.141 54.728 1.00 92.25 178 LYS A CA 1
ATOM 1458 C C . LYS A 1 178 ? -42.263 24.456 53.235 1.00 92.25 178 LYS A C 1
ATOM 1460 O O . LYS A 1 178 ? -43.179 25.156 52.823 1.00 92.25 178 LYS A O 1
ATOM 1465 N N . CYS A 1 179 ? -41.350 23.932 52.416 1.00 90.25 179 CYS A N 1
ATOM 1466 C CA . CYS A 1 179 ? -41.400 24.133 50.968 1.00 90.25 179 CYS A CA 1
ATOM 1467 C C . CYS A 1 179 ? -42.661 23.514 50.351 1.00 90.25 179 CYS A C 1
ATOM 1469 O O . CYS A 1 179 ? -43.330 24.168 49.556 1.00 90.25 179 CYS A O 1
ATOM 1471 N N . HIS A 1 180 ? -43.018 22.292 50.757 1.00 90.88 180 HIS A N 1
ATOM 1472 C CA . HIS A 1 180 ? -44.260 21.658 50.321 1.00 90.88 180 HIS A CA 1
ATOM 1473 C C . HIS A 1 180 ? -45.485 22.473 50.747 1.00 90.88 180 HIS A C 1
ATOM 1475 O O . HIS A 1 180 ? -46.379 22.673 49.935 1.00 90.88 180 HIS A O 1
ATOM 1481 N N . GLN A 1 181 ? -45.516 22.984 51.980 1.00 93.50 181 GLN A N 1
ATOM 1482 C CA . GLN A 1 181 ? -46.622 23.815 52.456 1.00 93.50 181 GLN A CA 1
ATOM 1483 C C . GLN A 1 181 ? -46.809 25.070 51.589 1.00 93.50 181 GLN A C 1
ATOM 1485 O O . GLN A 1 181 ? -47.913 25.325 51.124 1.00 93.50 181 GLN A O 1
ATOM 1490 N N . ILE A 1 182 ? -45.725 25.791 51.280 1.00 91.69 182 ILE A N 1
ATOM 1491 C CA . ILE A 1 182 ? -45.781 26.962 50.389 1.00 91.69 182 ILE A CA 1
ATOM 1492 C C . ILE A 1 182 ? -46.254 26.567 48.985 1.00 91.69 182 ILE A C 1
ATOM 1494 O O . ILE A 1 182 ? -47.029 27.288 48.366 1.00 91.69 182 ILE A O 1
ATOM 1498 N N . GLN A 1 183 ? -45.805 25.420 48.465 1.00 90.19 183 GLN A N 1
ATOM 1499 C CA . GLN A 1 183 ? -46.276 24.923 47.169 1.00 90.19 183 GLN A CA 1
ATOM 1500 C C . GLN A 1 183 ? -47.784 24.645 47.175 1.00 90.19 183 GLN A C 1
ATOM 1502 O O . GLN A 1 183 ? -48.445 24.946 46.183 1.00 90.19 183 GLN A O 1
ATOM 1507 N N . PHE A 1 184 ? -48.326 24.114 48.274 1.00 92.12 184 PHE A N 1
ATOM 1508 C CA . PHE A 1 184 ? -49.768 23.928 48.435 1.00 92.12 184 PHE A CA 1
ATOM 1509 C C . PHE A 1 184 ? -50.513 25.265 48.497 1.00 92.12 184 PHE A C 1
ATOM 1511 O O . PHE A 1 184 ? -51.467 25.438 47.745 1.00 92.12 184 PHE A O 1
ATOM 1518 N N . GLU A 1 185 ? -50.041 26.227 49.293 1.00 91.31 185 GLU A N 1
ATOM 1519 C CA . GLU A 1 185 ? -50.658 27.561 49.401 1.00 91.31 185 GLU A CA 1
ATOM 1520 C C . GLU A 1 185 ? -50.646 28.312 48.054 1.00 91.31 185 GLU A C 1
ATOM 1522 O O . GLU A 1 185 ? -51.651 28.889 47.644 1.00 91.31 185 GLU A O 1
ATOM 1527 N N . ILE A 1 186 ? -49.541 28.253 47.299 1.00 88.88 186 ILE A N 1
ATOM 1528 C CA . ILE A 1 186 ? -49.463 28.843 45.950 1.00 88.88 186 ILE A CA 1
ATOM 1529 C C . ILE A 1 186 ? -50.445 28.158 44.993 1.00 88.88 186 ILE A C 1
ATOM 1531 O O . ILE A 1 186 ? -51.091 28.831 44.189 1.00 88.88 186 ILE A O 1
ATOM 1535 N N . ALA A 1 187 ? -50.550 26.827 45.048 1.00 88.00 187 ALA A N 1
ATOM 1536 C CA . ALA A 1 187 ? -51.483 26.083 44.210 1.00 88.00 187 ALA A CA 1
ATOM 1537 C C . ALA A 1 187 ? -52.946 26.431 44.532 1.00 88.00 187 ALA A C 1
ATOM 1539 O O . ALA A 1 187 ? -53.755 26.532 43.610 1.00 88.00 187 ALA A O 1
ATOM 1540 N N . GLU A 1 188 ? -53.266 26.660 45.806 1.00 88.88 188 GLU A N 1
ATOM 1541 C CA . GLU A 1 188 ? -54.588 27.086 46.271 1.00 88.88 188 GLU A CA 1
ATOM 1542 C C . GLU A 1 188 ? -54.939 28.493 45.759 1.00 88.88 188 GLU A C 1
ATOM 1544 O O . GLU A 1 188 ? -55.956 28.659 45.087 1.00 88.88 188 GLU A O 1
ATOM 1549 N N . VAL A 1 189 ? -54.045 29.476 45.921 1.00 87.69 189 VAL A N 1
ATOM 1550 C CA . VAL A 1 189 ? -54.247 30.850 45.409 1.00 87.69 189 VAL A CA 1
ATOM 1551 C C . VAL A 1 189 ? -54.375 30.883 43.879 1.00 87.69 189 VAL A C 1
ATOM 1553 O O . VAL A 1 189 ? -55.205 31.607 43.326 1.00 87.69 189 VAL A O 1
ATOM 1556 N N . LEU A 1 190 ? -53.575 30.087 43.161 1.00 82.94 190 LEU A N 1
ATOM 1557 C CA . LEU A 1 190 ? -53.689 29.959 41.703 1.00 82.94 190 LEU A CA 1
ATOM 1558 C C . LEU A 1 190 ? -55.013 29.314 41.273 1.00 82.94 190 LEU A C 1
ATOM 1560 O O . LEU A 1 190 ? -55.533 29.657 40.209 1.00 82.94 190 LEU A O 1
ATOM 1564 N N . ALA A 1 191 ? -55.549 28.381 42.063 1.00 83.69 191 ALA A N 1
ATOM 1565 C CA . ALA A 1 191 ? -56.850 27.776 41.802 1.00 83.69 191 ALA A CA 1
ATOM 1566 C C . ALA A 1 191 ? -57.992 28.780 42.028 1.00 83.69 191 ALA A C 1
ATOM 1568 O O . ALA A 1 191 ? -58.897 28.848 41.195 1.00 83.69 191 ALA A O 1
ATOM 1569 N N . GLU A 1 192 ? -57.916 29.604 43.077 1.00 84.88 192 GLU A N 1
ATOM 1570 C CA . GLU A 1 192 ? -58.894 30.667 43.353 1.00 84.88 192 GLU A CA 1
ATOM 1571 C C . GLU A 1 192 ? -58.910 31.746 42.259 1.00 84.88 192 GLU A C 1
ATOM 1573 O O . GLU A 1 192 ? -59.980 32.083 41.754 1.00 84.88 192 GLU A O 1
ATOM 1578 N N . MET A 1 193 ? -57.743 32.220 41.799 1.00 76.38 193 MET A N 1
ATOM 1579 C CA . MET A 1 193 ? -57.654 33.217 40.713 1.00 76.38 193 MET A CA 1
ATOM 1580 C C . MET A 1 193 ? -58.182 32.719 39.362 1.00 76.38 193 MET A C 1
ATOM 1582 O O . MET A 1 193 ? -58.500 33.521 38.489 1.00 76.38 193 MET A O 1
ATOM 1586 N N . LYS A 1 194 ? -58.240 31.400 39.153 1.00 69.94 194 LYS A N 1
ATOM 1587 C CA . LYS A 1 194 ? -58.761 30.794 37.919 1.00 69.94 194 LYS A CA 1
ATOM 1588 C C . LYS A 1 194 ? -60.275 30.537 37.982 1.00 69.94 194 LYS A C 1
ATOM 1590 O O . LYS A 1 194 ? -60.864 30.190 36.960 1.00 69.94 194 LYS A O 1
ATOM 1595 N N . GLY A 1 195 ? -60.879 30.653 39.169 1.00 61.25 195 GLY A N 1
ATOM 1596 C CA . GLY A 1 195 ? -62.313 30.482 39.420 1.00 61.25 195 GLY A CA 1
ATOM 1597 C C . GLY A 1 195 ? -63.145 31.772 39.351 1.00 61.25 195 GLY A C 1
ATOM 1598 O O . GLY A 1 195 ? -64.371 31.681 39.400 1.00 61.25 195 GLY A O 1
ATOM 1599 N N . THR A 1 196 ? -62.502 32.939 39.227 1.00 48.88 196 THR A N 1
ATOM 1600 C CA . THR A 1 196 ? -63.104 34.253 38.903 1.00 48.88 196 THR A CA 1
ATOM 1601 C C . THR A 1 196 ? -62.924 34.598 37.435 1.00 48.88 196 THR A C 1
ATOM 1603 O O . THR A 1 196 ? -63.884 35.127 36.835 1.00 48.88 196 THR A O 1
#

Secondary structure (DSSP, 8-state):
-HHHHHHHIIIIISSTTS-HHHHSSHHHHHHHHHHHHHTSSHHHHHHHHHHTT-TTHHHHHHHHHHHHHHHHHHHHHHHHHHHHHHHHHHHHHHHHHHHHHHHHHHHHHHHHHHHHHHHHHHHHHHTT----HHHHHHHHHHH--TT------SGGGSHHHHHHHHHHHHHHHHHHHHHHHHHHHHHHHHHHHT--

Organism: Amphimedon queenslandica (NCBI:txid400682)

InterPro domains:
  IPR005821 Ion transport domain [PF00520] (1-88)

Foldseek 3Di:
DQVLLVVQLVQAQPDPLHPCQQNVDSVSSVVLLVCLLVVHPNVVVLVVSVVSVRPCSVVSSVVSSVVSNVVVVVVVVVVVVVVVVVVVVVVVVVVVVVVVVVVVVVVVVVVVVVVVVVVVVVVVVVVVPDQDPVSVVVVVVVVDDPPDDDPPPDPCSDPVSVVVVVVVVVVVVVVVVVVVVVVVVVVVVVVVVVVD

pLDDT: mean 87.54, std 10.24, range [48.88, 97.94]

Sequence (196 aa):
MFIFALIGYYLFGYETNGDETNWGNLGRSLLTLFTYMTVDGWLPIQKELTAHGFVGSEIFTVIFIFLGHYIFTNLFVGVLIANIHLTTTKFKAQKMTEKRALIQSKKKAVIDKQHKDVMEMLKKQRENNYMTLNEMTKEFEKSLRHDDFTYTTDLCTTVTWIETMLASLKHLENSKHKCHQIQFEIAEVLAEMKGT